Protein AF-A0A529M053-F1 (afdb_monomer)

Foldseek 3Di:
DVVQLVVCVVVPDDNVVSLLLVLLVLLLVLQVQCPDPCSVVDCCLVDRPNCVSPNDPQSLVVLVVVLVVCLVPVPVCVPSLVSSLVSLVVPRQRPLPDPDDPSVVVSVVSSVSSVVSNDDPVVVVPPPDPPPPDDPPPPPPPPPDDDVVVVVVVVVVVVVVVVVVVVVVVVVVVVVVVVVVCPDPPVDPPDPPPPDPPPPDPDDPDDDLPDPPVLVVCLVPDDPVQNVQWDWDDDSVDTDIDGDDD

Sequence (246 aa):
LVRARDAAVASGSSLERADQAAWAVAALLDDLALNTPWGGASAWPRQPLVVMLRGDVDAGTQFFTRLDELERHPNRDREMLELQYYCLALGFRGKYRVPGRAGDRSLNAVRVAAARFLRNADAEDSPLSPNWKGVIASDEPQRFIVPIWVMALAAIVVAAAAYVGLSMGLSSQAVELSALVRTLPPASRGDVTRAAPKQDAPEPEAPQPVDFALLPEFKAEAPDDLKGALSGTESVSLAKLIIQSS

Nearest PDB structures (foldseek):
  4v3i-assembly1_A  TM=9.375E-01  e=1.304E-04  Vibrio cholerae
  6y4r-assembly1_A  TM=8.711E-01  e=1.169E-04  Acinetobacter baumannii
  7thw-assembly1_A  TM=8.475E-01  e=7.060E-03  Yersinia pestis CO92
  7thw-assembly3_C  TM=8.467E-01  e=7.457E-03  Yersinia pestis CO92
  4ack-assembly1_A  TM=7.719E-01  e=9.744E-02  Francisella tularensis subsp. novicida U112

Secondary structure (DSSP, 8-state):
-HHHHHHHHHTT--HHHHHHHHHHHHHHHHHHHHTSTTTTTSSTTTS-HHHHHH--S-HHHHHHHHHHHHHHSTTTSHHHHHHHHHHHHTT--GGG--SSHHHHHHHHHHHHHHHHHH--HHHHSS-SSTT-S--------------HHHHHHHHHHHHHHHHHHHHHHHHHHHHHHHHHHHHSSPSS-----PPPP---SPPPPP-------HHHHHHHSS-TTTTTTEEEEEETTEEEEEE---

pLDDT: mean 81.84, std 14.11, range [53.25, 97.62]

Mean predicted aligned error: 19.27 Å

Radius of gyration: 59.8 Å; Cα contacts (8 Å, |Δi|>4): 140; chains: 1; bounding box: 86×90×144 Å

Solvent-accessible surface area (backbone atoms only — not comparable to full-atom values): 15045 Å² total; per-residue (Å²): 99,69,71,58,32,56,49,38,36,73,73,69,43,53,66,68,58,25,52,52,53,41,41,55,53,26,38,31,51,39,52,52,44,55,71,39,94,60,20,74,80,46,69,46,82,83,60,35,52,33,37,77,74,72,65,48,85,60,48,44,55,48,52,54,56,54,47,54,56,35,66,76,40,47,85,80,47,46,69,62,48,48,52,52,47,49,38,47,74,77,62,43,52,48,73,38,74,47,91,63,70,65,20,57,49,53,49,49,50,52,52,53,53,56,48,58,75,68,58,52,70,82,59,67,74,45,69,95,43,97,70,71,72,65,85,77,72,76,79,70,74,79,74,87,72,80,56,69,68,59,56,52,52,53,51,51,52,52,51,50,51,51,49,53,54,51,49,52,56,51,50,52,50,51,51,53,51,55,53,54,60,63,70,44,81,67,83,57,79,81,73,81,75,68,74,74,76,81,83,83,62,81,79,79,75,76,84,73,82,78,78,82,71,56,70,62,57,56,58,68,74,44,59,82,92,48,55,88,32,62,48,67,58,76,53,98,87,51,78,48,83,45,80,57,91,129

Structure (mmCIF, N/CA/C/O backbone):
data_AF-A0A529M053-F1
#
_entry.id   AF-A0A529M053-F1
#
loop_
_atom_site.group_PDB
_atom_site.id
_atom_site.type_symbol
_atom_site.label_atom_id
_atom_site.label_alt_id
_atom_site.label_comp_id
_atom_site.label_asym_id
_atom_site.label_entity_id
_atom_site.label_seq_id
_atom_site.pdbx_PDB_ins_code
_atom_site.Cartn_x
_atom_site.Cartn_y
_atom_site.Cartn_z
_atom_site.occupancy
_atom_site.B_iso_or_equiv
_atom_site.auth_seq_id
_atom_site.auth_comp_id
_atom_site.auth_asym_id
_atom_site.auth_atom_id
_atom_site.pdbx_PDB_model_num
ATOM 1 N N . LEU A 1 1 ? -18.072 -6.084 11.124 1.00 88.12 1 LEU A N 1
ATOM 2 C CA . LEU A 1 1 ? -17.058 -6.001 12.199 1.00 88.12 1 LEU A CA 1
ATOM 3 C C . LEU A 1 1 ? -17.259 -7.080 13.257 1.00 88.12 1 LEU A 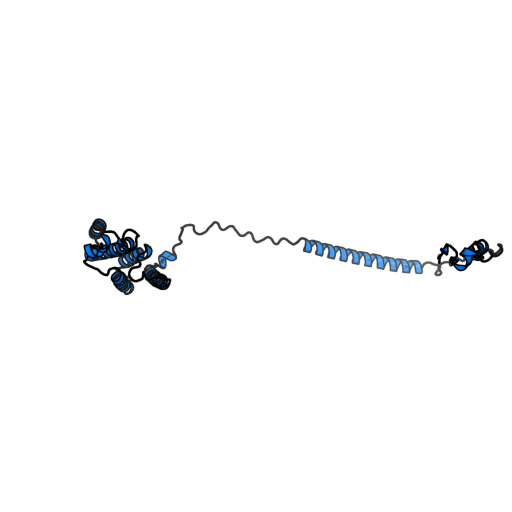C 1
ATOM 5 O O . LEU A 1 1 ? -16.459 -7.997 13.253 1.00 88.12 1 LEU A O 1
ATOM 9 N N . VAL A 1 2 ? -18.335 -7.064 14.058 1.00 90.56 2 VAL A N 1
ATOM 10 C CA . VAL A 1 2 ? -18.574 -8.066 15.131 1.00 90.56 2 VAL A CA 1
ATOM 11 C C . VAL A 1 2 ? -18.462 -9.517 14.641 1.00 90.56 2 VAL A C 1
ATOM 13 O O . VAL A 1 2 ? -17.608 -10.250 15.112 1.00 90.56 2 VAL A O 1
ATOM 16 N N . ARG A 1 3 ? -19.202 -9.892 13.586 1.00 94.44 3 ARG A N 1
ATOM 17 C CA . ARG A 1 3 ? -19.113 -11.245 12.999 1.00 94.44 3 ARG A CA 1
ATOM 18 C C . ARG A 1 3 ? -17.699 -11.651 12.562 1.00 94.44 3 ARG A C 1
ATOM 20 O O . ARG A 1 3 ? -17.322 -12.799 12.735 1.00 94.44 3 ARG A O 1
ATOM 27 N N . ALA A 1 4 ? -16.929 -10.720 11.993 1.00 93.06 4 ALA A N 1
ATOM 28 C CA . ALA A 1 4 ? -15.559 -10.995 11.559 1.00 93.06 4 ALA A CA 1
ATOM 29 C C . ALA A 1 4 ? -14.611 -11.154 12.757 1.00 93.06 4 ALA A C 1
ATOM 31 O O . ALA A 1 4 ? -13.749 -12.026 12.741 1.00 93.06 4 ALA A O 1
ATOM 32 N N . ARG A 1 5 ? -14.810 -10.357 13.815 1.00 93.62 5 ARG A N 1
ATOM 33 C CA . ARG A 1 5 ? -14.090 -10.501 15.082 1.00 93.62 5 ARG A CA 1
ATOM 34 C C . ARG A 1 5 ? -14.352 -11.868 15.707 1.00 93.62 5 ARG A C 1
ATOM 36 O O . ARG A 1 5 ? -13.408 -12.571 16.047 1.00 93.62 5 ARG A O 1
ATOM 43 N N . ASP A 1 6 ? -15.619 -12.248 15.827 1.00 94.56 6 ASP A N 1
ATOM 44 C CA . ASP A 1 6 ? -16.004 -13.511 16.458 1.00 94.56 6 ASP A CA 1
ATOM 45 C C . ASP A 1 6 ? -15.502 -14.710 15.637 1.00 94.56 6 ASP A C 1
ATOM 47 O O . ASP A 1 6 ? -15.027 -15.691 16.203 1.00 94.56 6 ASP A O 1
ATOM 51 N N . ALA A 1 7 ? -15.508 -14.600 14.302 1.00 95.06 7 ALA A N 1
ATOM 52 C CA . ALA A 1 7 ? -14.903 -15.592 13.417 1.00 95.06 7 ALA A CA 1
ATOM 53 C C . ALA A 1 7 ? -13.378 -15.707 13.605 1.00 95.06 7 ALA A C 1
ATOM 55 O O . ALA A 1 7 ? -12.864 -16.821 13.628 1.00 95.06 7 ALA A O 1
ATOM 56 N N . ALA A 1 8 ? -12.660 -14.592 13.787 1.00 93.56 8 ALA A N 1
ATOM 57 C CA . ALA A 1 8 ? -11.217 -14.607 14.047 1.00 93.56 8 ALA A CA 1
ATOM 58 C C . ALA A 1 8 ? -10.874 -15.262 15.397 1.00 93.56 8 ALA A C 1
ATOM 60 O O . ALA A 1 8 ? -9.891 -15.996 15.507 1.00 93.56 8 ALA A O 1
ATOM 61 N N . VAL A 1 9 ? -11.700 -15.038 16.424 1.00 96.19 9 VAL A N 1
ATOM 62 C CA . VAL A 1 9 ? -11.567 -15.734 17.714 1.00 96.19 9 VAL A CA 1
ATOM 63 C C . VAL A 1 9 ? -11.852 -17.228 17.548 1.00 96.19 9 VAL A C 1
ATOM 65 O O . VAL A 1 9 ? -11.089 -18.058 18.038 1.00 96.19 9 VAL A O 1
ATOM 68 N N . ALA A 1 10 ? -12.899 -17.589 16.799 1.00 95.75 10 ALA A N 1
ATOM 69 C CA . ALA A 1 10 ? -13.230 -18.984 16.509 1.00 95.75 10 ALA A CA 1
ATOM 70 C C . ALA A 1 10 ? -12.137 -19.711 15.703 1.00 95.75 10 ALA A C 1
ATOM 72 O O . ALA A 1 10 ? -11.967 -20.917 15.864 1.00 95.75 10 ALA A O 1
ATOM 73 N N . SER A 1 11 ? -11.366 -18.994 14.878 1.00 94.25 11 SER A N 1
ATOM 74 C CA . SER A 1 11 ? -10.214 -19.538 14.150 1.00 94.25 11 SER A CA 1
ATOM 75 C C . SER A 1 11 ? -8.922 -19.593 14.979 1.00 94.25 11 SER A C 1
ATOM 77 O O . SER A 1 11 ? -7.867 -19.896 14.428 1.00 94.25 11 SER A O 1
ATOM 79 N N . GLY A 1 12 ? -8.980 -19.296 16.283 1.00 93.06 12 GLY A N 1
ATOM 80 C CA . GLY A 1 12 ? -7.858 -19.433 17.215 1.00 93.06 12 GLY A CA 1
ATOM 81 C C . GLY A 1 12 ? -7.074 -18.150 17.511 1.00 93.06 12 GLY A C 1
ATOM 82 O O . GLY A 1 12 ? -6.073 -18.216 18.223 1.00 93.06 12 GLY A O 1
ATOM 83 N N . SER A 1 13 ? -7.502 -16.980 17.019 1.00 93.31 13 SER A N 1
ATOM 84 C CA . SER A 1 13 ? -6.891 -15.705 17.431 1.00 93.31 13 SER A CA 1
ATOM 85 C C . SER A 1 13 ? -7.276 -15.354 18.868 1.00 93.31 13 SER A C 1
ATOM 87 O O . SER A 1 13 ? -8.406 -15.595 19.295 1.00 93.31 13 SER A O 1
ATOM 89 N N . SER A 1 14 ? -6.372 -14.714 19.617 1.00 96.00 14 SER A N 1
ATOM 90 C CA . SER A 1 14 ? -6.738 -14.154 20.922 1.00 96.00 14 SER A CA 1
ATOM 91 C C . SER A 1 14 ? -7.803 -13.062 20.766 1.00 96.00 14 SER A C 1
ATOM 93 O O . SER A 1 14 ? -7.837 -12.348 19.759 1.00 96.00 14 SER A O 1
ATOM 95 N N . LEU A 1 15 ? -8.664 -12.904 21.777 1.00 94.44 15 LEU A N 1
ATOM 96 C CA . LEU A 1 15 ? -9.692 -11.858 21.777 1.00 94.44 15 LEU A CA 1
ATOM 97 C C . LEU A 1 15 ? -9.072 -10.467 21.601 1.00 94.44 15 LEU A C 1
ATOM 99 O O . LEU A 1 15 ? -9.549 -9.680 20.791 1.00 94.44 15 LEU A O 1
ATOM 103 N N . GLU A 1 16 ? -7.963 -10.201 22.293 1.00 93.38 16 GLU A N 1
ATOM 104 C CA . GLU A 1 16 ? -7.248 -8.931 22.190 1.00 93.38 16 GLU A CA 1
ATOM 105 C C . GLU A 1 16 ? -6.782 -8.649 20.755 1.00 93.38 16 GLU A C 1
ATOM 107 O O . GLU A 1 16 ? -7.015 -7.554 20.239 1.00 93.38 16 GLU A O 1
ATOM 112 N N . ARG A 1 17 ? -6.190 -9.646 20.081 1.00 93.94 17 ARG A N 1
ATOM 113 C CA . ARG A 1 17 ? -5.753 -9.535 18.681 1.00 93.94 17 ARG A CA 1
ATOM 114 C C . ARG A 1 17 ? -6.942 -9.287 17.756 1.00 93.94 17 ARG A C 1
ATOM 116 O O . ARG A 1 17 ? -6.883 -8.401 16.905 1.00 93.94 17 ARG A O 1
ATOM 123 N N . ALA A 1 18 ? -8.039 -10.019 17.943 1.00 95.06 18 ALA A N 1
ATOM 124 C CA . ALA A 1 18 ? -9.253 -9.842 17.153 1.00 95.06 18 ALA A CA 1
ATOM 125 C C . ALA A 1 18 ? -9.874 -8.447 17.357 1.00 95.06 18 ALA A C 1
ATOM 127 O O . ALA A 1 18 ? -10.284 -7.804 16.388 1.00 95.06 18 ALA A O 1
ATOM 128 N N . ASP A 1 19 ? -9.893 -7.934 18.589 1.00 94.00 19 ASP A N 1
ATOM 129 C CA . ASP A 1 19 ? -10.345 -6.575 18.890 1.00 94.00 19 ASP A CA 1
ATOM 130 C C . ASP A 1 19 ? -9.398 -5.517 18.300 1.00 94.00 19 ASP A C 1
ATOM 132 O O . ASP A 1 19 ? -9.850 -4.442 17.899 1.00 94.00 19 ASP A O 1
ATOM 136 N N . GLN A 1 20 ? -8.080 -5.754 18.276 1.00 94.00 20 GLN A N 1
ATOM 137 C CA . GLN A 1 20 ? -7.107 -4.836 17.661 1.00 94.00 20 GLN A CA 1
ATOM 138 C C . GLN A 1 20 ? -7.308 -4.766 16.141 1.00 94.00 20 GLN A C 1
ATOM 140 O O . GLN A 1 20 ? -7.355 -3.669 15.580 1.00 94.00 20 GLN A O 1
ATOM 145 N N . ALA A 1 21 ? -7.526 -5.913 15.495 1.00 95.44 21 ALA A N 1
ATOM 146 C CA . ALA A 1 21 ? -7.838 -5.995 14.072 1.00 95.44 21 ALA A CA 1
ATOM 147 C C . ALA A 1 21 ? -9.172 -5.305 13.741 1.00 95.44 21 ALA A C 1
ATOM 149 O O . ALA A 1 21 ? -9.244 -4.478 12.830 1.00 95.44 21 ALA A O 1
ATOM 150 N N . ALA A 1 22 ? -10.225 -5.582 14.518 1.00 95.62 22 ALA A N 1
ATOM 151 C CA . ALA A 1 22 ? -11.526 -4.936 14.356 1.00 95.62 22 ALA A CA 1
ATOM 152 C C . ALA A 1 22 ? -11.435 -3.414 14.531 1.00 95.62 22 ALA A C 1
ATOM 154 O O . ALA A 1 22 ? -12.075 -2.676 13.783 1.00 95.62 22 ALA A O 1
ATOM 155 N N . TRP A 1 23 ? -10.615 -2.948 15.476 1.00 95.44 23 TRP A N 1
ATOM 156 C CA . TRP A 1 23 ? -10.347 -1.528 15.684 1.00 95.44 23 TRP A CA 1
ATOM 157 C C . TRP A 1 23 ? -9.631 -0.889 14.486 1.00 95.44 23 TRP A C 1
ATOM 159 O O . TRP A 1 23 ? -10.034 0.190 14.064 1.00 95.44 23 TRP A O 1
ATOM 169 N N . ALA A 1 24 ? -8.630 -1.548 13.890 1.00 96.12 24 ALA A N 1
ATOM 170 C CA . ALA A 1 24 ? -7.917 -1.013 12.724 1.00 96.12 24 ALA A CA 1
ATOM 171 C C . ALA A 1 24 ? -8.851 -0.839 11.513 1.00 96.12 24 ALA A C 1
ATOM 173 O O . ALA A 1 24 ? -8.840 0.200 10.853 1.00 96.12 24 ALA A O 1
ATOM 174 N N . VAL A 1 25 ? -9.726 -1.822 11.270 1.00 96.88 25 VAL A N 1
ATOM 175 C CA . VAL A 1 25 ? -10.740 -1.739 10.208 1.00 96.88 25 VAL A CA 1
ATOM 176 C C . VAL A 1 25 ? -11.807 -0.689 10.536 1.00 96.88 25 VAL A C 1
ATOM 178 O O . VAL A 1 25 ? -12.247 0.031 9.645 1.00 96.88 25 VAL A O 1
ATOM 181 N N . ALA A 1 26 ? -12.216 -0.559 11.800 1.00 95.94 26 ALA A N 1
ATOM 182 C CA . ALA A 1 26 ? -13.130 0.501 12.222 1.00 95.94 26 ALA A CA 1
ATOM 183 C C . ALA A 1 26 ? -12.531 1.895 11.985 1.00 95.94 26 ALA A C 1
ATOM 185 O O . ALA A 1 26 ? -13.209 2.746 11.420 1.00 95.94 26 ALA A O 1
ATOM 186 N N . ALA A 1 27 ? -11.250 2.095 12.316 1.00 96.38 27 ALA A N 1
ATOM 187 C CA . ALA A 1 27 ? -10.537 3.345 12.068 1.00 96.38 27 ALA A CA 1
ATOM 188 C C . ALA A 1 27 ? -10.501 3.695 10.572 1.00 96.38 27 ALA A C 1
ATOM 190 O O . ALA A 1 27 ? -10.731 4.846 10.209 1.00 96.38 27 ALA A O 1
ATOM 191 N N . LEU A 1 28 ? -10.280 2.703 9.698 1.00 97.06 28 LEU A N 1
ATOM 192 C CA . LEU A 1 28 ? -10.399 2.870 8.247 1.00 97.06 28 LEU A CA 1
ATOM 193 C C . LEU A 1 28 ? -11.800 3.332 7.842 1.00 97.06 28 LEU A C 1
ATOM 195 O O . LEU A 1 28 ? -11.937 4.307 7.109 1.00 97.06 28 LEU A O 1
ATOM 199 N N . LEU A 1 29 ? -12.836 2.627 8.294 1.00 96.12 29 LEU A N 1
ATOM 200 C CA . LEU A 1 29 ? -14.214 2.926 7.913 1.00 96.12 29 LEU A CA 1
ATOM 201 C C . LEU A 1 29 ? -14.658 4.304 8.408 1.00 96.12 29 LEU A C 1
ATOM 203 O O . LEU A 1 29 ? -15.303 5.025 7.652 1.00 96.12 29 LEU A O 1
ATOM 207 N N . ASP A 1 30 ? -14.277 4.683 9.626 1.00 95.00 30 ASP A N 1
ATOM 208 C CA . ASP A 1 30 ? -14.544 6.010 10.176 1.00 95.00 30 ASP A CA 1
ATOM 209 C C . ASP A 1 30 ? -13.844 7.102 9.365 1.00 95.00 30 ASP A C 1
ATOM 211 O O . ASP A 1 30 ? -14.474 8.089 8.982 1.00 95.00 30 ASP A O 1
ATOM 215 N N . ASP A 1 31 ? -12.566 6.900 9.033 1.00 95.06 31 ASP A N 1
ATOM 216 C CA . ASP A 1 31 ? -11.796 7.830 8.209 1.00 95.06 31 ASP A CA 1
ATOM 217 C C . ASP A 1 31 ? -12.417 7.993 6.816 1.00 95.06 31 ASP A C 1
ATOM 219 O O . ASP A 1 31 ? -12.519 9.106 6.308 1.00 95.06 31 ASP A O 1
ATOM 223 N N . LEU A 1 32 ? -12.876 6.911 6.190 1.00 94.94 32 LEU A N 1
ATOM 224 C CA . LEU A 1 32 ? -13.529 6.987 4.886 1.00 94.94 32 LEU A CA 1
ATOM 225 C C . LEU A 1 32 ? -14.898 7.665 4.980 1.00 94.94 32 LEU A C 1
ATOM 227 O O . LEU A 1 32 ? -15.159 8.598 4.222 1.00 94.94 32 LEU A O 1
ATOM 231 N N . ALA A 1 33 ? -15.751 7.240 5.914 1.00 94.75 33 ALA A N 1
ATOM 232 C CA . ALA A 1 33 ? -17.115 7.739 6.056 1.00 94.75 33 ALA A CA 1
ATOM 233 C C . ALA A 1 33 ? -17.148 9.240 6.362 1.00 94.75 33 ALA A C 1
ATOM 235 O O . ALA A 1 33 ? -17.865 9.977 5.685 1.00 94.75 33 ALA A O 1
ATOM 236 N N . LEU A 1 34 ? -16.330 9.715 7.309 1.00 93.31 34 LEU A N 1
ATOM 237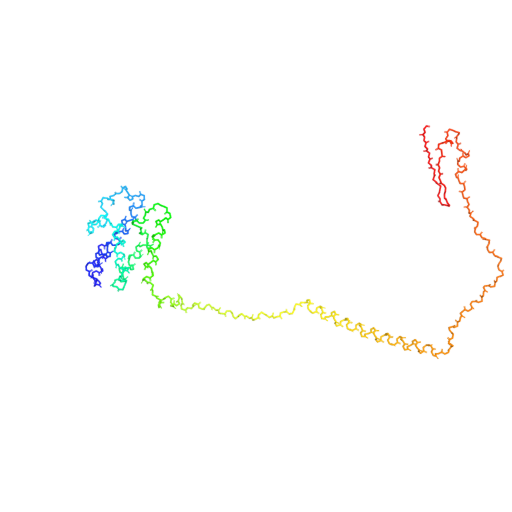 C CA . LEU A 1 34 ? -16.259 11.133 7.685 1.00 93.31 34 LEU A CA 1
ATOM 238 C C . LEU A 1 34 ? -15.762 12.037 6.551 1.00 93.31 34 LEU A C 1
ATOM 240 O O . LEU A 1 34 ? -16.065 13.226 6.547 1.00 93.31 34 LEU A O 1
ATOM 244 N N . ASN A 1 35 ? -15.043 11.476 5.577 1.00 91.31 35 ASN A N 1
ATOM 245 C CA . ASN A 1 35 ? -14.530 12.198 4.414 1.00 91.31 35 ASN A CA 1
ATOM 246 C C . ASN A 1 35 ? -15.406 12.033 3.157 1.00 91.31 35 ASN A C 1
ATOM 248 O O . ASN A 1 35 ? -14.983 12.388 2.056 1.00 91.31 35 ASN A O 1
ATOM 252 N N . THR A 1 36 ? -16.632 11.524 3.304 1.00 93.38 36 THR A N 1
ATOM 253 C CA . THR A 1 36 ? -17.652 11.550 2.246 1.00 93.38 36 THR A CA 1
ATOM 254 C C . THR A 1 36 ? -18.549 12.793 2.355 1.00 93.38 36 THR A C 1
ATOM 256 O O . THR A 1 36 ? -18.693 13.347 3.447 1.00 93.38 36 THR A O 1
ATOM 259 N N . PRO A 1 37 ? -19.234 13.214 1.270 1.00 93.62 37 PRO A N 1
ATOM 260 C CA . PRO A 1 37 ? -20.145 14.366 1.309 1.00 93.62 37 PRO A CA 1
ATOM 261 C C . PRO A 1 37 ? -21.280 14.250 2.339 1.00 93.62 37 PRO A C 1
ATOM 263 O O . PRO A 1 37 ? -21.744 15.258 2.862 1.00 93.62 37 PRO A O 1
ATOM 266 N N . TRP A 1 38 ? -21.734 13.030 2.639 1.00 93.62 38 TRP A N 1
ATOM 267 C CA . TRP A 1 38 ? -22.803 12.771 3.608 1.00 93.62 38 TRP A CA 1
ATOM 268 C C . TRP A 1 38 ? -22.282 12.517 5.030 1.00 93.62 38 TRP A C 1
ATOM 270 O O . TRP A 1 38 ? -23.050 12.621 5.985 1.00 93.62 38 TRP A O 1
ATOM 280 N N . GLY A 1 39 ? -20.990 12.213 5.193 1.00 92.56 39 GLY A N 1
ATOM 281 C CA . GLY A 1 39 ? -20.385 11.831 6.468 1.00 92.56 39 GLY A CA 1
ATOM 282 C C . GLY A 1 39 ? -20.588 12.870 7.563 1.00 92.56 39 GLY A C 1
ATOM 283 O O . GLY A 1 39 ? -21.126 12.551 8.622 1.00 92.56 39 GLY A O 1
ATOM 284 N N . GLY A 1 40 ? -20.244 14.128 7.277 1.00 88.31 40 GLY A N 1
ATOM 285 C CA . GLY A 1 40 ? -20.350 15.232 8.238 1.00 88.31 40 GLY A CA 1
ATOM 286 C C . GLY A 1 40 ? -21.784 15.602 8.639 1.00 88.31 40 GLY A C 1
ATOM 287 O O . GLY A 1 40 ? -21.999 16.061 9.756 1.00 88.31 40 GLY A O 1
ATOM 288 N N . ALA A 1 41 ? -22.767 15.371 7.763 1.00 90.12 41 ALA A N 1
ATOM 289 C CA . ALA A 1 41 ? -24.182 15.659 8.028 1.00 90.12 41 ALA A CA 1
ATOM 290 C C . ALA A 1 41 ? -24.935 14.481 8.680 1.00 90.12 41 ALA A C 1
ATOM 292 O O . ALA A 1 41 ? -26.105 14.606 9.042 1.00 90.12 41 ALA A O 1
ATOM 293 N N . SER A 1 42 ? -24.284 13.325 8.809 1.00 92.56 42 SER A N 1
ATOM 294 C CA . SER A 1 42 ? -24.876 12.111 9.368 1.00 92.56 42 SER A CA 1
ATOM 295 C C . SER A 1 42 ? -24.688 12.010 10.890 1.00 92.56 42 SER A C 1
ATOM 297 O O . SER A 1 42 ? -24.160 12.904 11.549 1.00 92.56 42 SER A O 1
ATOM 299 N N . ALA A 1 43 ? -25.112 10.892 11.488 1.00 90.75 43 ALA A N 1
ATOM 300 C CA . ALA A 1 43 ? -24.815 10.592 12.890 1.00 90.75 43 ALA A CA 1
ATOM 301 C C . ALA A 1 43 ? -23.354 10.155 13.132 1.00 90.75 43 ALA A C 1
ATOM 303 O O . ALA A 1 43 ? -22.927 10.120 14.285 1.00 90.75 43 ALA A O 1
ATOM 304 N N . TRP A 1 44 ? -22.587 9.868 12.073 1.00 92.94 44 TRP A N 1
ATOM 305 C CA . TRP A 1 44 ? -21.244 9.285 12.150 1.00 92.94 44 TRP A CA 1
ATOM 306 C C . TRP A 1 44 ? -20.245 10.086 13.004 1.00 92.94 44 TRP A C 1
ATOM 308 O O . TRP A 1 44 ? -19.578 9.475 13.835 1.00 92.94 44 TRP A O 1
ATOM 318 N N . PRO A 1 45 ? -20.165 11.433 12.915 1.00 91.62 45 PRO A N 1
ATOM 319 C CA . PRO A 1 45 ? -19.234 12.205 13.743 1.00 91.62 45 PRO A CA 1
ATOM 320 C C . PRO A 1 45 ? -19.539 12.130 15.244 1.00 91.62 45 PRO A C 1
ATOM 322 O O . PRO A 1 45 ? -18.642 12.309 16.060 1.00 91.62 45 PRO A O 1
ATOM 325 N N . ARG A 1 46 ? -20.801 11.875 15.623 1.00 90.56 46 ARG A N 1
ATOM 326 C CA . ARG A 1 46 ? -21.209 11.768 17.033 1.00 90.56 46 ARG A CA 1
ATOM 327 C C . ARG A 1 46 ? -20.840 10.419 17.639 1.00 90.56 46 ARG A C 1
ATOM 329 O O . ARG A 1 46 ? -20.598 10.349 18.840 1.00 90.56 46 ARG A O 1
ATOM 336 N N . GLN A 1 47 ? -20.860 9.360 16.834 1.00 91.31 47 GLN A N 1
ATOM 337 C CA . GLN A 1 47 ? -20.625 7.986 17.274 1.00 91.31 47 GLN A CA 1
ATOM 338 C C . GLN A 1 47 ? -19.845 7.213 16.199 1.00 91.31 47 GLN A C 1
ATOM 340 O O . GLN A 1 47 ? -20.424 6.370 15.511 1.00 91.31 47 GLN A O 1
ATOM 345 N N . PRO A 1 48 ? -18.543 7.505 16.020 1.00 92.44 48 PRO A N 1
ATOM 346 C CA . PRO A 1 48 ? -17.696 6.723 15.129 1.00 92.44 48 PRO A CA 1
ATOM 347 C C . PRO A 1 48 ? -17.505 5.303 15.684 1.00 92.44 48 PRO A C 1
ATOM 349 O O . PRO A 1 48 ? -17.568 5.065 16.897 1.00 92.44 48 PRO A O 1
ATOM 352 N N . LEU A 1 49 ? -17.258 4.344 14.796 1.00 93.50 49 LEU A N 1
ATOM 353 C CA . LEU A 1 49 ? -17.146 2.923 15.120 1.00 93.50 49 LEU A CA 1
ATOM 354 C C . LEU A 1 49 ? -16.029 2.645 16.133 1.00 93.50 49 LEU A C 1
ATOM 356 O O . LEU A 1 49 ? -16.212 1.811 17.020 1.00 93.50 49 LEU A O 1
ATOM 360 N N . VAL A 1 50 ? -14.897 3.350 16.052 1.00 93.25 50 VAL A N 1
ATOM 361 C CA . VAL A 1 50 ? -13.790 3.224 17.018 1.00 93.25 50 VAL A CA 1
ATOM 362 C C . VAL A 1 50 ? -14.186 3.614 18.444 1.00 93.25 50 VAL A C 1
ATOM 364 O O . VAL A 1 50 ? -13.789 2.929 19.391 1.00 93.25 50 VAL A O 1
ATOM 367 N N . VAL A 1 51 ? -15.035 4.635 18.608 1.00 92.56 51 VAL A N 1
ATOM 368 C CA . VAL A 1 51 ? -15.579 5.027 19.918 1.00 92.56 51 VAL A CA 1
ATOM 369 C C . VAL A 1 51 ? -16.539 3.955 20.422 1.00 92.56 51 VAL A C 1
ATOM 371 O O . VAL A 1 51 ? -16.459 3.562 21.581 1.00 92.56 51 VAL A O 1
ATOM 374 N N . MET A 1 52 ? -17.401 3.424 19.553 1.00 89.62 52 MET A N 1
ATOM 375 C CA . MET A 1 52 ? -18.335 2.356 19.928 1.00 89.62 52 MET A CA 1
ATOM 376 C C . MET A 1 52 ? -17.630 1.046 20.313 1.00 89.62 52 MET A C 1
ATOM 378 O O . MET A 1 52 ? -18.138 0.308 21.151 1.00 89.62 52 MET A O 1
ATOM 382 N N . LEU A 1 53 ? -16.481 0.743 19.701 1.00 86.81 53 LEU A N 1
ATOM 383 C CA . LEU A 1 53 ? -15.725 -0.488 19.951 1.00 86.81 53 LEU A CA 1
ATOM 384 C C . LEU A 1 53 ? -14.816 -0.403 21.179 1.00 86.81 53 LEU A C 1
ATOM 386 O O . LEU A 1 53 ? -14.735 -1.370 21.932 1.00 86.81 53 LEU A O 1
ATOM 390 N N . ARG A 1 54 ? -14.088 0.706 21.354 1.00 82.50 54 ARG A N 1
ATOM 391 C CA . ARG A 1 54 ? -13.012 0.806 22.358 1.00 82.50 54 ARG A CA 1
ATOM 392 C C . ARG A 1 54 ? -13.005 2.122 23.144 1.00 82.50 54 ARG A C 1
ATOM 394 O O . ARG A 1 54 ? -12.181 2.286 24.033 1.00 82.50 54 ARG A O 1
ATOM 401 N N . GLY A 1 55 ? -13.906 3.056 22.838 1.00 83.88 55 GLY A N 1
ATOM 402 C CA . GLY A 1 55 ? -13.931 4.386 23.459 1.00 83.88 55 GLY A CA 1
ATOM 403 C C . GLY A 1 55 ? -12.829 5.332 22.970 1.00 83.88 55 GLY A C 1
ATOM 404 O O . GLY A 1 55 ? -12.654 6.407 23.537 1.00 83.88 55 GLY A O 1
ATOM 405 N N . ASP A 1 56 ? -12.093 4.959 21.919 1.00 80.69 56 ASP A N 1
ATOM 406 C CA . ASP A 1 56 ? -10.998 5.764 21.376 1.00 80.69 56 ASP A CA 1
ATOM 407 C C . ASP A 1 56 ? -11.529 6.913 20.512 1.00 80.69 56 ASP A C 1
ATOM 409 O O . ASP A 1 56 ? -12.195 6.677 19.505 1.00 80.69 56 ASP A O 1
ATOM 413 N N . VAL A 1 57 ? -11.176 8.153 20.860 1.00 80.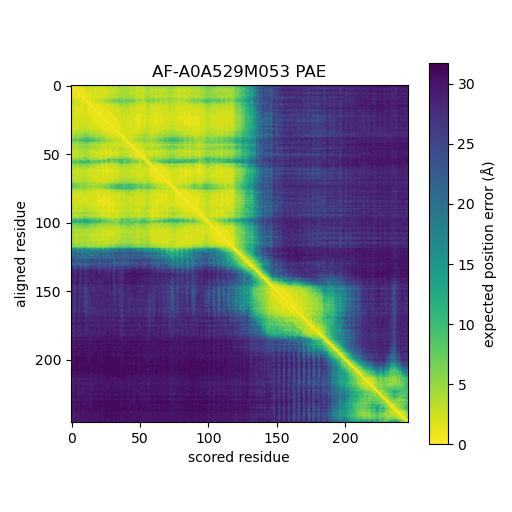00 57 VAL A N 1
ATOM 414 C CA . VAL A 1 57 ? -11.585 9.361 20.113 1.00 80.00 57 VAL A CA 1
ATOM 415 C C . VAL A 1 57 ? -10.559 9.832 19.075 1.00 80.00 57 VAL A C 1
ATOM 417 O O . VAL A 1 57 ? -10.922 10.545 18.146 1.00 80.00 57 VAL A O 1
ATOM 420 N N . ASP A 1 58 ? -9.293 9.414 19.190 1.00 88.50 58 ASP A N 1
ATOM 421 C CA . ASP A 1 58 ? -8.207 9.787 18.266 1.00 88.50 58 ASP A CA 1
ATOM 422 C C . ASP A 1 58 ? -7.636 8.565 17.534 1.00 88.50 58 ASP A C 1
ATOM 424 O O . ASP A 1 58 ? -6.481 8.171 17.703 1.00 88.50 58 ASP A O 1
ATOM 428 N N . ALA A 1 59 ? -8.466 7.918 16.719 1.00 91.81 59 ALA A N 1
ATOM 429 C CA . ALA A 1 59 ? -8.016 6.792 15.903 1.00 91.81 59 ALA A CA 1
ATOM 430 C C . ALA A 1 59 ? -7.033 7.222 14.797 1.00 91.81 59 ALA A C 1
ATOM 432 O O . ALA A 1 59 ? -6.134 6.462 14.436 1.00 91.81 59 ALA A O 1
ATOM 433 N N . GLY A 1 60 ? -7.167 8.453 14.287 1.00 92.12 60 GLY A N 1
ATOM 434 C CA . GLY A 1 60 ? -6.365 8.982 13.182 1.00 92.12 60 GLY A CA 1
ATOM 435 C C . GLY A 1 60 ? -4.872 9.087 13.495 1.00 92.12 60 GLY A C 1
ATOM 436 O O . GLY A 1 60 ? -4.052 8.858 12.603 1.00 92.12 60 GLY A O 1
ATOM 437 N N . THR A 1 61 ? -4.512 9.398 14.743 1.00 94.69 61 THR A N 1
ATOM 438 C CA . THR A 1 61 ? -3.115 9.419 15.203 1.00 94.69 61 THR A CA 1
ATOM 439 C C . THR A 1 61 ? -2.685 8.067 15.756 1.00 94.69 61 THR A C 1
ATOM 441 O O . THR A 1 61 ? -1.615 7.576 15.387 1.00 94.69 61 THR A O 1
ATOM 444 N N . GLN A 1 62 ? -3.527 7.438 16.587 1.00 95.06 62 GLN A N 1
ATOM 445 C CA . GLN A 1 62 ? -3.211 6.160 17.232 1.00 95.06 62 GLN A CA 1
ATOM 446 C C . GLN A 1 62 ? -2.933 5.037 16.232 1.00 95.06 62 GLN A C 1
ATOM 448 O O . GLN A 1 62 ? -2.113 4.169 16.522 1.00 95.06 62 GLN A O 1
ATOM 453 N N . PHE A 1 63 ? -3.567 5.059 15.055 1.00 96.50 63 PHE A N 1
ATOM 454 C CA . PHE A 1 63 ? -3.319 4.067 14.010 1.00 96.50 63 PHE A CA 1
ATOM 455 C C . PHE A 1 63 ? -1.831 4.016 13.655 1.00 96.50 63 PHE A C 1
ATOM 457 O O . PHE A 1 63 ? -1.224 2.952 13.659 1.00 96.50 63 PHE A O 1
ATOM 464 N N . PHE A 1 64 ? -1.213 5.179 13.443 1.00 96.25 64 PHE A N 1
ATOM 465 C CA . PHE A 1 64 ? 0.204 5.253 13.099 1.00 96.25 64 PHE A CA 1
ATOM 466 C C . PHE A 1 64 ? 1.116 4.938 14.283 1.00 96.25 64 PHE A C 1
ATOM 468 O O . PHE A 1 64 ? 2.163 4.348 14.077 1.00 96.25 64 PHE A O 1
ATOM 475 N N . THR A 1 65 ? 0.717 5.259 15.517 1.00 95.62 65 THR A N 1
ATOM 476 C CA . THR A 1 65 ? 1.474 4.835 16.707 1.00 95.62 65 THR A CA 1
ATOM 477 C C . THR A 1 65 ? 1.534 3.309 16.817 1.00 95.62 65 THR A C 1
ATOM 479 O O . THR A 1 65 ? 2.588 2.755 17.117 1.00 95.62 65 THR A O 1
ATOM 482 N N . ARG A 1 66 ? 0.418 2.619 16.539 1.00 94.44 66 ARG A N 1
ATOM 483 C CA . ARG A 1 66 ? 0.367 1.149 16.518 1.00 94.44 66 ARG A CA 1
ATOM 484 C C . ARG A 1 66 ? 1.132 0.570 15.329 1.00 94.44 66 ARG A C 1
ATOM 486 O O . ARG A 1 66 ? 1.771 -0.466 15.478 1.00 94.44 66 ARG A O 1
ATOM 493 N N . LEU A 1 67 ? 1.093 1.230 14.171 1.00 95.62 67 LEU A N 1
ATOM 494 C CA . LEU A 1 67 ? 1.906 0.848 13.017 1.00 95.62 67 LEU A CA 1
ATOM 495 C C . LEU A 1 67 ? 3.403 0.941 13.337 1.00 95.62 67 LEU A C 1
ATOM 497 O O . LEU A 1 67 ? 4.121 -0.029 13.119 1.00 95.62 67 LEU A O 1
ATOM 501 N N . ASP A 1 68 ? 3.852 2.052 13.927 1.00 94.88 68 ASP A N 1
ATOM 502 C CA . ASP A 1 68 ? 5.248 2.256 14.330 1.00 94.88 68 ASP A CA 1
ATOM 503 C C . ASP A 1 68 ? 5.713 1.170 15.321 1.00 94.88 68 ASP A C 1
ATOM 505 O O . ASP A 1 68 ? 6.863 0.731 15.284 1.00 94.88 68 ASP A O 1
ATOM 509 N N . GLU A 1 69 ? 4.836 0.708 16.218 1.00 93.81 69 GLU A N 1
ATOM 510 C CA . GLU A 1 69 ? 5.141 -0.385 17.148 1.00 93.81 69 GLU A CA 1
ATOM 511 C C . GLU A 1 69 ? 5.329 -1.734 16.434 1.00 93.81 69 GLU A C 1
ATOM 513 O O . GLU A 1 69 ? 6.266 -2.474 16.756 1.00 93.81 69 GLU A O 1
ATOM 518 N N . LEU A 1 70 ? 4.491 -2.031 15.436 1.00 93.44 70 LEU A N 1
ATOM 519 C CA . LEU A 1 70 ? 4.624 -3.228 14.602 1.00 93.44 70 LEU A CA 1
ATOM 520 C C . LEU A 1 70 ? 5.869 -3.169 13.713 1.00 93.44 70 LEU A C 1
ATOM 522 O O . LEU A 1 70 ? 6.565 -4.171 13.583 1.00 93.44 70 LEU A O 1
ATOM 526 N N . GLU A 1 71 ? 6.198 -2.003 13.155 1.00 91.88 71 GLU A N 1
ATOM 527 C CA . GLU A 1 71 ? 7.399 -1.806 12.334 1.00 91.88 71 GLU A CA 1
ATOM 528 C C . GLU A 1 71 ? 8.702 -1.983 13.129 1.00 91.88 71 GLU A C 1
ATOM 530 O O . GLU A 1 71 ? 9.714 -2.397 12.565 1.00 91.88 71 GLU A O 1
ATOM 535 N N . ARG A 1 72 ? 8.696 -1.736 14.448 1.00 91.06 72 ARG A N 1
ATOM 536 C CA . ARG A 1 72 ? 9.849 -2.045 15.320 1.00 91.06 72 ARG A CA 1
ATOM 537 C C . ARG A 1 72 ? 10.082 -3.547 15.478 1.00 91.06 72 ARG A C 1
ATOM 539 O O . ARG A 1 72 ? 11.219 -3.962 15.684 1.00 91.06 72 ARG A O 1
ATOM 546 N N . HIS A 1 73 ? 9.024 -4.354 15.397 1.00 89.38 73 HIS A N 1
ATOM 547 C CA . HIS A 1 73 ? 9.082 -5.807 15.568 1.00 89.38 73 HIS A CA 1
ATOM 548 C C . HIS A 1 73 ? 8.267 -6.527 14.476 1.00 89.38 73 HIS A C 1
ATOM 550 O O . HIS A 1 73 ? 7.309 -7.237 14.794 1.00 89.38 73 HIS A O 1
ATOM 556 N N . PRO A 1 74 ? 8.650 -6.407 13.190 1.00 84.50 74 PRO A N 1
ATOM 557 C CA . PRO A 1 74 ? 7.808 -6.810 12.057 1.00 84.50 74 PRO A CA 1
ATOM 558 C C . PRO A 1 74 ? 7.518 -8.317 12.019 1.00 84.50 74 PRO A C 1
ATOM 560 O O . PRO A 1 74 ? 6.480 -8.744 11.522 1.00 84.50 74 PRO A O 1
ATOM 563 N N . ASN A 1 75 ? 8.401 -9.131 12.607 1.00 85.50 75 ASN A N 1
ATOM 564 C CA . ASN A 1 75 ? 8.232 -10.583 12.697 1.00 85.50 75 ASN A CA 1
ATOM 565 C C . ASN A 1 75 ? 7.331 -11.030 13.861 1.00 85.50 75 ASN A C 1
ATOM 567 O O . ASN A 1 75 ? 6.930 -12.189 13.897 1.00 85.50 75 ASN A O 1
ATOM 571 N N . ARG A 1 76 ? 7.029 -10.150 14.829 1.00 87.56 76 ARG A N 1
ATOM 572 C CA . ARG A 1 76 ? 6.215 -10.498 16.006 1.00 87.56 76 ARG A CA 1
ATOM 573 C C . ARG A 1 76 ? 4.748 -10.677 15.638 1.00 87.56 76 ARG A C 1
ATOM 575 O O . ARG A 1 76 ? 4.102 -11.588 16.144 1.00 87.56 76 ARG A O 1
ATOM 582 N N . ASP A 1 77 ? 4.232 -9.797 14.786 1.00 90.50 77 ASP A N 1
ATOM 583 C CA . ASP A 1 77 ? 2.856 -9.872 14.309 1.00 90.50 77 ASP A CA 1
ATOM 584 C C . ASP A 1 77 ? 2.739 -9.380 12.865 1.00 90.50 77 ASP A C 1
ATOM 586 O O . ASP A 1 77 ? 2.249 -8.286 12.568 1.00 90.50 77 ASP A O 1
ATOM 590 N N . ARG A 1 78 ? 3.229 -10.222 11.954 1.00 91.38 78 ARG A N 1
ATOM 591 C CA . ARG A 1 78 ? 3.246 -9.920 10.526 1.00 91.38 78 ARG A CA 1
ATOM 592 C C . ARG A 1 78 ? 1.844 -9.748 9.941 1.00 91.38 78 ARG A C 1
ATOM 594 O O . ARG A 1 78 ? 1.644 -8.856 9.126 1.00 91.38 78 ARG A O 1
ATOM 601 N N . GLU A 1 79 ? 0.878 -10.558 10.367 1.00 92.31 79 GLU A N 1
ATOM 602 C CA . GLU A 1 79 ? -0.503 -10.474 9.869 1.00 92.31 79 GLU A CA 1
ATOM 603 C C . GLU A 1 79 ? -1.179 -9.161 10.290 1.00 92.31 79 GLU A C 1
ATOM 605 O O . GLU A 1 79 ? -1.904 -8.557 9.502 1.00 92.31 79 GLU A O 1
ATOM 610 N N . MET A 1 80 ? -0.930 -8.674 11.513 1.00 95.19 80 MET A N 1
ATOM 611 C CA . MET A 1 80 ? -1.461 -7.378 11.946 1.00 95.19 80 MET A CA 1
ATOM 612 C C . MET A 1 80 ? -0.814 -6.218 11.180 1.00 95.19 80 MET A C 1
ATOM 614 O O . MET A 1 80 ? -1.500 -5.256 10.821 1.00 95.19 80 MET A O 1
ATOM 618 N N . LEU A 1 81 ? 0.492 -6.309 10.898 1.00 95.38 81 LEU A N 1
ATOM 619 C CA . LEU A 1 81 ? 1.189 -5.340 10.050 1.00 95.38 81 LEU A CA 1
ATOM 620 C C . LEU A 1 81 ? 0.601 -5.336 8.632 1.00 95.38 81 LEU A C 1
ATOM 622 O O . LEU A 1 81 ? 0.349 -4.271 8.069 1.00 95.38 81 LEU A O 1
ATOM 626 N N . GLU A 1 82 ? 0.317 -6.517 8.085 1.00 95.00 82 GLU A N 1
ATOM 627 C CA . GLU A 1 82 ? -0.322 -6.685 6.780 1.00 95.00 82 GLU A CA 1
ATOM 628 C C . GLU A 1 82 ? -1.733 -6.083 6.753 1.00 95.00 82 GLU A C 1
ATOM 630 O O . GLU A 1 82 ? -2.075 -5.338 5.834 1.00 95.00 82 GLU A O 1
ATOM 635 N N . LEU A 1 83 ? -2.535 -6.310 7.795 1.00 96.31 83 LEU A N 1
ATOM 636 C CA . LEU A 1 83 ? -3.867 -5.719 7.915 1.00 96.31 83 LEU A CA 1
ATOM 637 C C . LEU A 1 83 ? -3.817 -4.184 7.925 1.00 96.31 83 LEU A C 1
ATOM 639 O O . LEU A 1 83 ? -4.598 -3.534 7.224 1.00 96.31 83 LEU A O 1
ATOM 643 N N . GLN A 1 84 ? -2.907 -3.587 8.700 1.00 96.56 84 GLN A N 1
ATOM 644 C CA . GLN A 1 84 ? -2.744 -2.130 8.718 1.00 96.56 84 GLN A CA 1
ATOM 645 C C . GLN A 1 84 ? -2.226 -1.600 7.378 1.00 96.56 84 GLN A C 1
ATOM 647 O O . GLN A 1 84 ? -2.704 -0.566 6.903 1.00 96.56 84 GLN A O 1
ATOM 652 N N . TYR A 1 85 ? -1.323 -2.326 6.719 1.00 96.31 85 TYR A N 1
ATOM 653 C CA . TYR A 1 85 ? -0.898 -2.006 5.361 1.00 96.31 85 TYR A CA 1
ATOM 654 C C . TYR A 1 85 ? -2.077 -2.012 4.376 1.00 96.31 85 TYR A C 1
ATOM 656 O O . TYR A 1 85 ? -2.240 -1.050 3.621 1.00 96.31 85 TYR A O 1
ATOM 664 N N . TYR A 1 86 ? -2.958 -3.017 4.425 1.00 96.94 86 TYR A N 1
ATOM 665 C CA . TYR A 1 86 ? -4.168 -3.030 3.601 1.00 96.94 86 TYR A CA 1
ATOM 666 C C . TYR A 1 86 ? -5.091 -1.855 3.913 1.00 96.94 86 TYR A C 1
ATOM 668 O O . TYR A 1 86 ? -5.630 -1.252 2.989 1.00 96.94 86 TYR A O 1
ATOM 676 N N . CYS A 1 87 ? -5.229 -1.453 5.178 1.00 97.62 87 CYS A N 1
ATOM 677 C CA . CYS A 1 87 ? -5.997 -0.255 5.523 1.00 97.62 87 CYS A CA 1
ATOM 678 C C . CYS A 1 87 ? -5.406 1.008 4.864 1.00 97.62 87 CYS A C 1
ATOM 680 O O . CYS A 1 87 ? -6.146 1.825 4.311 1.00 97.62 87 CYS A O 1
ATOM 682 N N . LEU A 1 88 ? -4.076 1.151 4.836 1.00 96.75 88 LEU A N 1
ATOM 683 C CA . LEU A 1 88 ? -3.411 2.249 4.123 1.00 96.75 88 LEU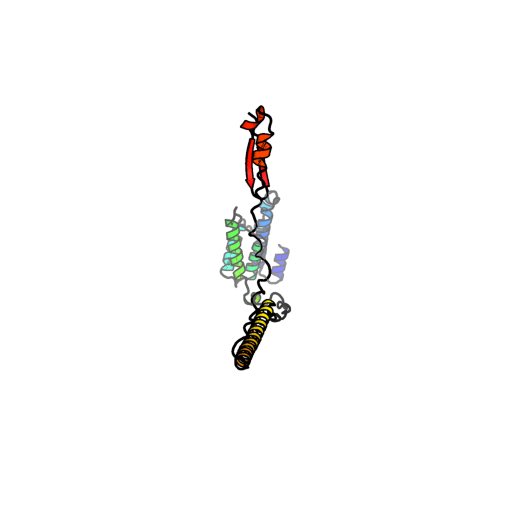 A CA 1
ATOM 684 C C . LEU A 1 88 ? -3.619 2.176 2.603 1.00 96.75 88 LEU A C 1
ATOM 686 O O . LEU A 1 88 ? -3.829 3.213 1.967 1.00 96.75 88 LEU A O 1
ATOM 690 N N . ALA A 1 89 ? -3.563 0.974 2.021 1.00 95.69 89 ALA A N 1
ATOM 691 C CA . ALA A 1 89 ? -3.780 0.739 0.593 1.00 95.69 89 ALA A CA 1
ATOM 692 C C . ALA A 1 89 ? -5.229 1.036 0.168 1.00 95.69 89 ALA A C 1
ATOM 694 O O . ALA A 1 89 ? -5.451 1.599 -0.902 1.00 95.69 89 ALA A O 1
ATOM 695 N N . LEU A 1 90 ? -6.200 0.745 1.038 1.00 96.75 90 LEU A N 1
ATOM 696 C CA . LEU A 1 90 ? -7.626 1.038 0.851 1.00 96.75 90 LEU A CA 1
ATOM 697 C C . LEU A 1 90 ? -7.983 2.520 1.048 1.00 96.75 90 LEU A C 1
ATOM 699 O O . LEU A 1 90 ? -9.121 2.915 0.802 1.00 96.75 90 LEU A O 1
ATOM 703 N N . GLY A 1 91 ? -7.021 3.354 1.448 1.00 94.94 91 GLY A N 1
ATOM 704 C CA . GLY A 1 91 ? -7.178 4.806 1.452 1.00 94.94 91 GLY A CA 1
ATOM 705 C C . GLY A 1 91 ? -7.263 5.457 2.827 1.00 94.94 91 GLY A C 1
ATOM 706 O O . GLY A 1 91 ? -7.562 6.652 2.883 1.00 94.94 91 GLY A O 1
ATOM 707 N N . PHE A 1 92 ? -6.949 4.743 3.915 1.00 97.00 92 PHE A N 1
ATOM 708 C CA . PHE A 1 92 ? -6.756 5.383 5.217 1.00 97.00 92 PHE A CA 1
ATOM 709 C C . PHE A 1 92 ? -5.679 6.469 5.118 1.00 97.00 92 PHE A C 1
ATOM 711 O O . PHE A 1 92 ? -4.587 6.233 4.586 1.00 97.00 92 PHE A O 1
ATOM 718 N N . ARG A 1 93 ? -5.974 7.668 5.632 1.00 95.44 93 ARG A N 1
ATOM 719 C CA . ARG A 1 93 ? -4.979 8.749 5.735 1.00 95.44 93 ARG A CA 1
ATOM 720 C C . ARG A 1 93 ? -4.774 9.235 7.166 1.00 95.44 93 ARG A C 1
ATOM 722 O O . ARG A 1 93 ? -3.659 9.653 7.477 1.00 95.44 93 ARG A O 1
ATOM 729 N N . GLY A 1 94 ? -5.804 9.197 8.017 1.00 94.44 94 GLY A N 1
ATOM 730 C CA . GLY A 1 94 ? -5.738 9.664 9.407 1.00 94.44 94 GLY A CA 1
ATOM 731 C C . GLY A 1 94 ? -5.045 11.028 9.537 1.00 94.44 94 GLY A C 1
ATOM 732 O O . GLY A 1 94 ? -5.362 11.963 8.795 1.00 94.44 94 GLY A O 1
ATOM 733 N N . LYS A 1 95 ? -4.035 11.120 10.418 1.00 93.56 95 LYS A N 1
ATOM 734 C CA . LYS A 1 95 ? -3.243 12.346 10.663 1.00 93.56 95 LYS A CA 1
ATOM 735 C C . LYS A 1 95 ? -2.559 12.951 9.424 1.00 93.56 95 LYS A C 1
ATOM 737 O O . LYS A 1 95 ? -2.185 14.119 9.448 1.00 93.56 95 LYS A O 1
ATOM 742 N N . TYR A 1 96 ? -2.388 12.192 8.337 1.00 94.75 96 TYR A N 1
ATOM 743 C CA . TYR A 1 96 ? -1.762 12.676 7.098 1.00 94.75 96 TYR A CA 1
ATOM 744 C C . TYR A 1 96 ? -2.743 13.317 6.110 1.00 94.75 96 TYR A C 1
ATOM 746 O O . TYR A 1 96 ? -2.340 13.713 5.013 1.00 94.75 96 TYR A O 1
ATOM 754 N N . ARG A 1 97 ? -4.023 13.471 6.472 1.00 91.06 97 ARG A N 1
ATOM 755 C CA . ARG A 1 97 ? -4.994 14.237 5.679 1.00 91.06 97 ARG A CA 1
ATOM 756 C C . ARG A 1 97 ? -4.806 15.743 5.869 1.00 91.06 97 ARG A C 1
ATOM 758 O O . ARG A 1 97 ? -5.663 16.438 6.400 1.00 91.06 97 ARG A O 1
ATOM 765 N N . VAL A 1 98 ? -3.666 16.241 5.405 1.00 89.56 98 VAL A N 1
ATOM 766 C CA . VAL A 1 98 ? -3.354 17.671 5.336 1.00 89.56 98 VAL A CA 1
ATOM 767 C C . VAL A 1 98 ? -3.490 18.176 3.895 1.00 89.56 98 VAL A C 1
ATOM 769 O O . VAL A 1 98 ? -3.145 17.440 2.966 1.00 89.56 98 VAL A O 1
ATOM 772 N N . PRO A 1 99 ? -3.978 19.410 3.673 1.00 85.38 99 PRO A N 1
ATOM 773 C CA . PRO A 1 99 ? -4.045 19.991 2.338 1.00 85.38 99 PRO A CA 1
ATOM 774 C C . PRO A 1 99 ? -2.669 20.061 1.657 1.00 85.38 99 PRO A C 1
ATOM 776 O O . PRO A 1 99 ? -1.675 20.471 2.256 1.00 85.38 99 PRO A O 1
ATOM 779 N N . GLY A 1 100 ? -2.626 19.707 0.371 1.00 86.88 100 GLY A N 1
ATOM 780 C CA . GLY A 1 100 ? -1.432 19.815 -0.469 1.00 86.88 100 GLY A CA 1
ATOM 781 C C . GLY A 1 100 ? -0.544 18.564 -0.505 1.00 86.88 100 GLY A C 1
ATOM 782 O O . GLY A 1 100 ? -0.809 17.540 0.116 1.00 86.88 100 GLY A O 1
ATOM 783 N N . ARG A 1 101 ? 0.557 18.653 -1.264 1.00 89.25 101 ARG A N 1
ATOM 784 C CA . ARG A 1 101 ? 1.415 17.498 -1.604 1.00 89.25 101 ARG A CA 1
ATOM 785 C C . ARG A 1 101 ? 2.217 16.923 -0.432 1.00 89.25 101 ARG A C 1
ATOM 787 O O . ARG A 1 101 ? 2.766 15.830 -0.553 1.00 89.25 101 ARG A O 1
ATOM 794 N N . ALA A 1 102 ? 2.345 17.659 0.672 1.00 89.19 102 ALA A N 1
ATOM 795 C CA . ALA A 1 102 ? 3.143 17.228 1.817 1.00 89.19 102 ALA A CA 1
ATOM 796 C C . ALA A 1 102 ? 2.534 15.998 2.512 1.00 89.19 102 ALA A C 1
ATOM 798 O O . ALA A 1 102 ? 3.271 15.061 2.815 1.00 89.19 102 ALA A O 1
ATOM 799 N N . GLY A 1 103 ? 1.207 15.976 2.693 1.00 90.81 103 GLY A N 1
ATOM 800 C CA . GLY A 1 103 ? 0.483 14.854 3.302 1.00 90.81 103 GLY A CA 1
ATOM 801 C C . GLY A 1 103 ? 0.505 13.595 2.444 1.00 90.81 103 GLY A C 1
ATOM 802 O O . GLY A 1 103 ? 0.765 12.503 2.939 1.00 90.81 103 GLY A O 1
ATOM 803 N N . ASP A 1 104 ? 0.318 13.748 1.132 1.00 91.94 104 ASP A N 1
ATOM 804 C CA . ASP A 1 104 ? 0.403 12.619 0.200 1.00 91.94 104 ASP A CA 1
ATOM 805 C C . ASP A 1 104 ? 1.808 12.004 0.187 1.00 91.94 104 ASP A C 1
ATOM 807 O O . ASP A 1 104 ? 1.955 10.782 0.169 1.00 91.94 104 ASP A O 1
ATOM 811 N N . ARG A 1 105 ? 2.855 12.840 0.235 1.00 93.94 105 ARG A N 1
ATOM 812 C CA . ARG A 1 105 ? 4.244 12.368 0.261 1.00 93.94 105 ARG A CA 1
ATOM 813 C C . ARG A 1 105 ? 4.564 11.608 1.546 1.00 93.94 105 ARG A C 1
ATOM 815 O O . ARG A 1 105 ? 5.182 10.549 1.463 1.00 93.94 105 ARG A O 1
ATOM 822 N N . SER A 1 106 ? 4.173 12.128 2.710 1.00 93.88 106 SER A N 1
ATOM 823 C CA . SER A 1 106 ? 4.419 11.458 3.992 1.00 93.88 106 SER A CA 1
ATOM 824 C C . SER A 1 106 ? 3.634 10.155 4.102 1.00 93.88 106 SER A C 1
ATOM 826 O O 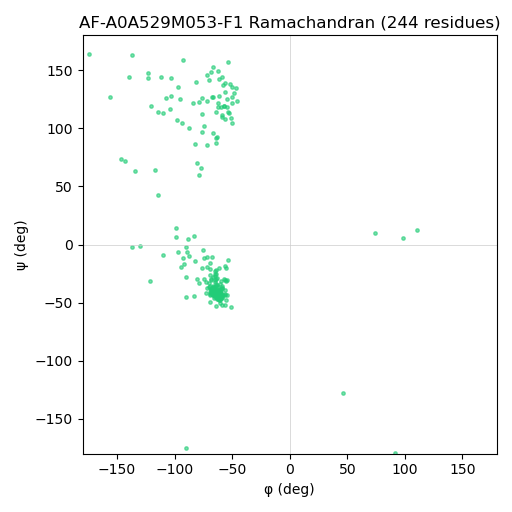. SER A 1 106 ? 4.210 9.134 4.470 1.00 93.88 106 SER A O 1
ATOM 828 N N . LEU A 1 107 ? 2.369 10.145 3.679 1.00 95.19 107 LEU A N 1
ATOM 829 C CA . LEU A 1 107 ? 1.562 8.929 3.645 1.00 95.19 107 LEU A CA 1
ATOM 830 C C . LEU A 1 107 ? 2.155 7.876 2.703 1.00 95.19 107 LEU A C 1
ATOM 832 O O . LEU A 1 107 ? 2.220 6.700 3.054 1.00 95.19 107 LEU A O 1
ATOM 836 N N . ASN A 1 108 ? 2.621 8.284 1.521 1.00 94.56 108 ASN A N 1
ATOM 837 C CA . ASN A 1 108 ? 3.278 7.368 0.594 1.00 94.56 108 ASN A CA 1
ATOM 838 C C . ASN A 1 108 ? 4.594 6.820 1.166 1.00 94.56 108 ASN A C 1
ATOM 840 O O . ASN A 1 108 ? 4.876 5.637 1.011 1.00 94.56 108 ASN A O 1
ATOM 844 N N . ALA A 1 109 ? 5.376 7.646 1.868 1.00 94.75 109 ALA A N 1
ATOM 845 C CA . ALA A 1 109 ? 6.598 7.196 2.531 1.00 94.75 109 ALA A CA 1
ATOM 846 C C . ALA A 1 109 ? 6.310 6.112 3.584 1.00 94.75 109 ALA A C 1
ATOM 848 O O . ALA A 1 109 ? 6.986 5.085 3.586 1.00 94.75 109 ALA A O 1
ATOM 849 N N . VAL A 1 110 ? 5.268 6.297 4.405 1.00 95.00 110 VAL A N 1
ATOM 850 C CA . VAL A 1 110 ? 4.821 5.294 5.388 1.00 95.00 110 VAL A CA 1
ATOM 851 C C . VAL A 1 110 ? 4.363 4.007 4.695 1.00 95.00 110 VAL A C 1
ATOM 853 O O . VAL A 1 110 ? 4.793 2.923 5.070 1.00 95.00 110 VAL A O 1
ATOM 856 N N . ARG A 1 111 ? 3.565 4.095 3.620 1.00 94.94 111 ARG A N 1
ATOM 857 C CA . ARG A 1 111 ? 3.143 2.906 2.851 1.00 94.94 111 ARG A CA 1
ATOM 858 C C . ARG A 1 111 ? 4.320 2.120 2.286 1.00 94.94 111 ARG A C 1
ATOM 860 O O . ARG A 1 111 ? 4.307 0.894 2.328 1.00 94.94 111 ARG A O 1
ATOM 867 N N . VAL A 1 112 ? 5.317 2.811 1.734 1.00 94.19 112 VAL A N 1
ATOM 868 C CA . VAL A 1 112 ? 6.518 2.179 1.172 1.00 94.19 112 VAL A CA 1
ATOM 869 C C . VAL A 1 112 ? 7.365 1.532 2.271 1.00 94.19 112 VAL A C 1
ATOM 871 O O . VAL A 1 112 ? 7.909 0.451 2.047 1.00 94.19 112 VAL A O 1
ATOM 874 N N . ALA A 1 113 ? 7.463 2.157 3.449 1.00 92.44 113 ALA A N 1
ATOM 875 C CA . ALA A 1 113 ? 8.154 1.590 4.604 1.00 92.44 113 ALA A CA 1
ATOM 876 C C . ALA A 1 113 ? 7.469 0.304 5.096 1.00 92.44 113 ALA A C 1
ATOM 878 O O . ALA A 1 113 ? 8.113 -0.746 5.113 1.00 92.44 113 ALA A O 1
ATOM 879 N N . ALA A 1 114 ? 6.160 0.348 5.360 1.00 92.00 114 ALA A N 1
ATOM 880 C CA . ALA A 1 114 ? 5.372 -0.817 5.762 1.00 92.00 114 ALA A CA 1
ATOM 881 C C . ALA A 1 114 ? 5.439 -1.951 4.720 1.00 92.00 114 ALA A C 1
ATOM 883 O O . ALA A 1 114 ? 5.669 -3.110 5.067 1.00 92.00 114 ALA A O 1
ATOM 884 N N . ALA A 1 115 ? 5.327 -1.621 3.426 1.00 91.94 115 ALA A N 1
ATOM 885 C CA . ALA A 1 115 ? 5.439 -2.599 2.344 1.00 91.94 115 ALA A CA 1
ATOM 886 C C . ALA A 1 115 ? 6.792 -3.318 2.348 1.00 91.94 115 ALA A C 1
ATOM 888 O O . ALA A 1 115 ? 6.841 -4.512 2.073 1.00 91.94 115 ALA A O 1
ATOM 889 N N . ARG A 1 116 ? 7.892 -2.621 2.668 1.00 90.56 116 ARG A N 1
ATOM 890 C CA . ARG A 1 116 ? 9.234 -3.219 2.708 1.00 90.56 116 ARG A CA 1
ATOM 891 C C . ARG A 1 116 ? 9.330 -4.335 3.744 1.00 90.56 116 ARG A C 1
ATOM 893 O O . ARG A 1 116 ? 9.943 -5.351 3.450 1.00 90.56 116 ARG A O 1
ATOM 900 N N . PHE A 1 117 ? 8.717 -4.167 4.914 1.00 88.62 117 PHE A N 1
ATOM 901 C CA . PHE A 1 117 ? 8.691 -5.206 5.947 1.00 88.62 117 PHE A CA 1
ATOM 902 C C . PHE A 1 117 ? 7.837 -6.418 5.555 1.00 88.62 117 PHE A C 1
ATOM 904 O O . PHE A 1 117 ? 8.090 -7.526 6.018 1.00 88.62 117 PHE A O 1
ATOM 911 N N . LEU A 1 118 ? 6.844 -6.218 4.685 1.00 88.00 118 LEU A N 1
ATOM 912 C CA . LEU A 1 118 ? 5.975 -7.279 4.178 1.00 88.00 118 LEU A CA 1
ATOM 913 C C . LEU A 1 118 ? 6.533 -7.983 2.934 1.00 88.00 118 LEU A C 1
ATOM 915 O O . LEU A 1 118 ? 5.988 -9.019 2.548 1.00 88.00 118 LEU A O 1
ATOM 919 N N . ARG A 1 119 ? 7.604 -7.470 2.315 1.00 83.31 119 ARG A N 1
ATOM 920 C CA . ARG A 1 119 ? 8.236 -8.115 1.158 1.00 83.31 119 ARG A CA 1
ATOM 921 C C . ARG A 1 119 ? 8.867 -9.445 1.555 1.00 83.31 119 ARG A C 1
ATOM 923 O O . ARG A 1 119 ? 9.700 -9.507 2.452 1.00 83.31 119 ARG A O 1
ATOM 930 N N . ASN A 1 120 ? 8.501 -10.497 0.831 1.00 75.56 120 ASN A N 1
ATOM 931 C CA . ASN A 1 120 ? 9.208 -11.772 0.843 1.00 75.56 120 ASN A CA 1
ATOM 932 C C . ASN A 1 120 ? 10.149 -11.810 -0.358 1.00 75.56 120 ASN A C 1
ATOM 934 O O . ASN A 1 120 ? 9.673 -11.982 -1.478 1.00 75.56 120 ASN A O 1
ATOM 938 N N . ALA A 1 121 ? 11.455 -11.675 -0.122 1.00 62.03 121 ALA A N 1
ATOM 939 C CA . ALA A 1 121 ? 12.463 -11.775 -1.182 1.00 62.03 121 ALA A CA 1
ATOM 940 C C . ALA A 1 121 ? 12.336 -13.105 -1.953 1.00 62.03 121 ALA A C 1
ATOM 942 O O . ALA A 1 121 ? 12.267 -13.105 -3.177 1.00 62.03 121 ALA A O 1
ATOM 943 N N . ASP A 1 122 ? 12.133 -14.212 -1.232 1.00 60.97 122 ASP A N 1
ATOM 944 C CA . ASP A 1 122 ? 11.975 -15.548 -1.824 1.00 60.97 122 ASP A CA 1
ATOM 945 C C . ASP A 1 122 ? 10.706 -15.701 -2.688 1.00 60.97 122 ASP A C 1
ATOM 947 O O . ASP A 1 122 ? 10.637 -16.573 -3.552 1.00 60.97 122 ASP A O 1
ATOM 951 N N . ALA A 1 123 ? 9.681 -14.868 -2.461 1.00 62.78 123 ALA A N 1
ATOM 952 C CA . ALA A 1 123 ? 8.448 -14.878 -3.249 1.00 62.78 123 ALA A CA 1
ATOM 953 C C . ALA A 1 123 ? 8.522 -13.943 -4.470 1.00 62.78 123 ALA A C 1
ATOM 955 O O . ALA A 1 123 ? 7.857 -14.216 -5.465 1.00 62.78 123 ALA A O 1
ATOM 956 N N . GLU A 1 124 ? 9.315 -12.865 -4.411 1.00 58.84 124 GLU A N 1
ATOM 957 C CA . GLU A 1 124 ? 9.545 -11.951 -5.546 1.00 58.84 124 GLU A CA 1
ATOM 958 C C . GLU A 1 124 ? 10.386 -12.608 -6.651 1.00 58.84 124 GLU A C 1
ATOM 960 O O . GLU A 1 124 ? 10.131 -12.364 -7.830 1.00 58.84 124 GLU A O 1
ATOM 965 N N . ASP A 1 125 ? 11.322 -13.492 -6.290 1.00 59.00 125 ASP A N 1
ATOM 966 C CA . ASP A 1 125 ? 12.078 -14.298 -7.262 1.00 59.00 125 ASP A CA 1
ATOM 967 C C . ASP A 1 125 ? 11.222 -15.404 -7.905 1.00 59.00 125 ASP A C 1
ATOM 969 O O . ASP A 1 125 ? 11.624 -16.029 -8.894 1.00 59.00 125 ASP A O 1
ATOM 973 N N . SER A 1 126 ? 10.020 -15.646 -7.371 1.00 65.06 126 SER A N 1
ATOM 974 C CA . SER A 1 126 ? 9.069 -16.559 -7.986 1.00 65.06 126 SER A CA 1
ATOM 975 C C . SER A 1 126 ? 8.504 -15.920 -9.257 1.00 65.06 126 SER A C 1
ATOM 977 O O . SER A 1 126 ? 7.942 -14.821 -9.212 1.00 65.06 126 SER A O 1
ATOM 979 N N . PRO A 1 127 ? 8.626 -16.576 -10.420 1.00 68.75 127 PRO A N 1
ATOM 980 C CA . PRO A 1 127 ? 8.125 -16.007 -11.656 1.00 68.75 127 PRO A CA 1
ATOM 981 C C . PRO A 1 127 ? 6.608 -15.796 -11.573 1.00 68.75 127 PRO A C 1
ATOM 983 O O . PRO A 1 127 ? 5.855 -16.732 -11.311 1.00 68.75 127 PRO A O 1
ATOM 986 N N . LEU A 1 128 ? 6.155 -14.572 -11.875 1.00 70.25 128 LEU A N 1
ATOM 987 C CA . LEU A 1 128 ? 4.737 -14.166 -11.837 1.00 70.25 128 LEU A CA 1
ATOM 988 C C . LEU A 1 128 ? 3.812 -15.047 -12.697 1.00 70.25 128 LEU A C 1
ATOM 990 O O . LEU A 1 128 ? 2.600 -15.061 -12.496 1.00 70.25 128 LEU A O 1
ATOM 994 N N . SER A 1 129 ? 4.369 -15.778 -13.665 1.00 75.38 129 SER A N 1
ATOM 995 C CA . SER A 1 129 ? 3.664 -16.836 -14.382 1.00 75.38 129 SER A CA 1
ATOM 996 C C . SER A 1 129 ? 4.589 -18.038 -14.608 1.00 75.38 129 SER A C 1
ATOM 998 O O . SER A 1 129 ? 5.774 -17.842 -14.896 1.00 75.38 129 SER A O 1
ATOM 1000 N N . PRO A 1 130 ? 4.071 -19.281 -14.559 1.00 70.94 130 PRO A N 1
ATOM 1001 C CA . PRO A 1 130 ? 4.869 -20.481 -14.824 1.00 70.94 130 PRO A CA 1
ATOM 1002 C C . PRO A 1 130 ? 5.563 -20.466 -16.197 1.00 70.94 130 PRO A C 1
ATOM 1004 O O . PRO A 1 130 ? 6.661 -20.994 -16.343 1.00 70.94 130 PRO A O 1
ATOM 1007 N N . ASN A 1 131 ? 4.948 -19.806 -17.185 1.00 69.25 131 ASN A N 1
ATOM 1008 C CA . ASN A 1 131 ? 5.407 -19.741 -18.574 1.00 69.25 131 ASN A CA 1
ATOM 1009 C C . ASN A 1 131 ? 5.817 -18.315 -18.983 1.00 69.25 131 ASN A C 1
ATOM 1011 O O . ASN A 1 131 ? 5.488 -17.856 -20.073 1.00 69.25 131 ASN A O 1
ATOM 1015 N N . TRP A 1 132 ? 6.529 -17.595 -18.113 1.00 71.62 132 TRP A N 1
ATOM 1016 C CA . TRP A 1 132 ? 7.000 -16.230 -18.394 1.00 71.62 132 TRP A CA 1
ATOM 1017 C C . TRP A 1 132 ? 7.962 -16.139 -19.590 1.00 71.62 132 TRP A C 1
ATOM 1019 O O . TRP A 1 132 ? 8.141 -15.068 -20.170 1.00 71.62 132 TRP A O 1
ATOM 1029 N N . LYS A 1 133 ? 8.588 -17.258 -19.972 1.00 69.19 133 LYS A N 1
ATOM 1030 C CA . LYS A 1 133 ? 9.409 -17.348 -21.178 1.00 69.19 133 LYS A CA 1
ATOM 1031 C C . LYS A 1 133 ? 8.481 -17.428 -22.387 1.00 69.19 133 LYS A C 1
ATOM 1033 O O . LYS A 1 133 ? 7.983 -18.501 -22.718 1.00 69.19 133 LYS A O 1
ATOM 1038 N N . GLY A 1 134 ? 8.248 -16.284 -23.030 1.00 71.88 134 GLY A N 1
ATOM 1039 C CA . GLY A 1 134 ? 7.617 -16.240 -24.348 1.00 71.88 134 GLY A CA 1
ATOM 1040 C C . GLY A 1 134 ? 8.356 -17.144 -25.339 1.00 71.88 134 GLY A C 1
ATOM 1041 O O . GLY A 1 134 ? 9.528 -17.470 -25.139 1.00 71.88 134 GLY A O 1
ATOM 1042 N N . VAL A 1 135 ? 7.668 -17.570 -26.401 1.00 70.88 135 VAL A N 1
ATOM 1043 C CA . VAL A 1 135 ? 8.290 -18.338 -27.487 1.00 70.88 135 VAL A CA 1
ATOM 1044 C C . VAL A 1 135 ? 9.488 -17.538 -27.987 1.00 70.88 135 VAL A C 1
ATOM 1046 O O . VAL A 1 135 ? 9.325 -16.434 -28.502 1.00 70.88 135 VAL A O 1
ATOM 1049 N N . ILE A 1 136 ? 10.690 -18.078 -27.785 1.00 62.03 136 ILE A N 1
ATOM 1050 C CA . ILE A 1 136 ? 11.922 -17.493 -28.299 1.00 62.03 136 ILE A CA 1
ATOM 1051 C C . ILE A 1 136 ? 11.813 -17.621 -29.816 1.00 62.03 136 ILE A C 1
ATOM 1053 O O . ILE A 1 136 ? 12.079 -18.687 -30.370 1.00 62.03 136 ILE A O 1
ATOM 1057 N N . ALA A 1 137 ? 11.349 -16.567 -30.487 1.00 59.53 137 ALA A N 1
ATOM 1058 C CA . ALA A 1 137 ? 11.563 -16.437 -31.914 1.00 59.53 137 ALA A CA 1
ATOM 1059 C C . ALA A 1 137 ? 13.080 -16.455 -32.083 1.00 59.53 137 ALA A C 1
ATOM 1061 O O . ALA A 1 137 ? 13.765 -15.560 -31.588 1.00 59.53 137 ALA A O 1
ATOM 1062 N N . SER A 1 138 ? 13.611 -17.534 -32.658 1.00 58.16 138 SER A N 1
ATOM 1063 C CA . SER A 1 138 ? 15.008 -17.576 -33.057 1.00 58.16 138 SER A CA 1
ATOM 1064 C C . SER A 1 138 ? 15.242 -16.349 -33.923 1.00 58.16 138 SER A C 1
ATOM 1066 O O . SER A 1 138 ? 14.636 -16.225 -34.986 1.00 58.16 138 SER A O 1
ATOM 1068 N N . ASP A 1 139 ? 16.047 -15.422 -33.417 1.00 56.41 139 ASP A N 1
ATOM 1069 C CA . ASP A 1 139 ? 16.549 -14.296 -34.184 1.00 56.41 139 ASP A CA 1
ATOM 1070 C C . ASP A 1 139 ? 17.395 -14.923 -35.296 1.00 56.41 139 ASP A C 1
ATOM 1072 O O . ASP A 1 139 ? 18.533 -15.340 -35.068 1.00 56.41 139 ASP A O 1
ATOM 1076 N N . GLU A 1 140 ? 16.782 -15.178 -36.459 1.00 64.19 140 GLU A N 1
ATOM 1077 C CA . GLU A 1 140 ? 17.539 -15.636 -37.615 1.00 64.19 140 GLU A CA 1
ATOM 1078 C C . GLU A 1 140 ? 18.595 -14.558 -37.860 1.00 64.19 140 GLU A C 1
ATOM 1080 O O . GLU A 1 140 ? 18.225 -13.401 -38.085 1.00 64.19 140 GLU A O 1
ATOM 1085 N N . PRO A 1 141 ? 19.897 -14.894 -37.792 1.00 60.06 141 PRO A N 1
ATOM 1086 C CA . PRO A 1 141 ? 20.945 -13.899 -37.911 1.00 60.06 141 PRO A CA 1
ATOM 1087 C C . PRO A 1 141 ? 20.727 -13.143 -39.213 1.00 60.06 141 PRO A C 1
ATOM 1089 O O . PRO A 1 141 ? 20.598 -13.759 -40.277 1.00 60.06 141 PRO A O 1
ATOM 1092 N N . GLN A 1 142 ? 20.633 -11.816 -39.105 1.00 61.75 142 GLN A N 1
ATOM 1093 C CA . GLN A 1 142 ? 20.337 -10.929 -40.217 1.00 61.75 142 GLN A CA 1
ATOM 1094 C C . GLN A 1 142 ? 21.277 -11.255 -41.375 1.00 61.75 142 GLN A C 1
ATOM 1096 O O . GLN A 1 142 ? 22.477 -10.978 -41.336 1.00 61.75 142 GLN A O 1
ATOM 1101 N N . ARG A 1 143 ? 20.721 -11.930 -42.385 1.00 66.44 143 ARG A N 1
ATOM 1102 C CA . ARG A 1 143 ? 21.467 -12.440 -43.531 1.00 66.44 143 ARG A CA 1
ATOM 1103 C C . ARG A 1 143 ? 22.163 -11.237 -44.161 1.00 66.44 143 ARG A C 1
ATOM 1105 O O . ARG A 1 143 ? 21.497 -10.275 -44.538 1.00 66.44 143 ARG A O 1
ATOM 1112 N N . PHE A 1 144 ? 23.494 -11.263 -44.210 1.00 64.88 144 PHE A N 1
ATOM 1113 C CA . PHE A 1 144 ? 24.302 -10.197 -44.796 1.00 64.88 144 PHE A CA 1
ATOM 1114 C C . PHE A 1 144 ? 23.993 -10.113 -46.296 1.00 64.88 144 PHE A C 1
ATOM 1116 O O . PHE A 1 144 ? 24.561 -10.837 -47.111 1.00 64.88 144 PHE A O 1
ATOM 1123 N N . ILE A 1 145 ? 23.023 -9.277 -46.662 1.00 78.75 145 ILE A N 1
ATOM 1124 C CA . ILE A 1 145 ? 22.691 -8.990 -48.054 1.00 78.75 145 ILE A CA 1
ATOM 1125 C C . ILE A 1 145 ? 23.769 -8.045 -48.566 1.00 78.75 145 ILE A C 1
ATOM 1127 O O . ILE A 1 145 ? 23.855 -6.901 -48.120 1.00 78.75 145 ILE A O 1
ATOM 1131 N N . VAL A 1 146 ? 24.594 -8.527 -49.498 1.00 79.69 146 VAL A N 1
ATOM 1132 C CA . VAL A 1 146 ? 25.566 -7.684 -50.198 1.00 79.69 146 VAL A CA 1
ATOM 1133 C C . VAL A 1 146 ? 24.787 -6.588 -50.931 1.00 79.69 146 VAL A C 1
ATOM 1135 O O . VAL A 1 146 ? 23.967 -6.902 -51.799 1.00 79.69 146 VAL A O 1
ATOM 1138 N N . PRO A 1 147 ? 25.000 -5.305 -50.603 1.00 86.88 147 PRO A N 1
ATOM 1139 C CA . PRO A 1 147 ? 24.280 -4.229 -51.260 1.00 86.88 147 PRO A CA 1
ATOM 1140 C C . PRO A 1 147 ? 24.573 -4.186 -52.766 1.00 86.88 147 PRO A C 1
ATOM 1142 O O . PRO A 1 147 ? 25.716 -4.355 -53.190 1.00 86.88 147 PRO A O 1
ATOM 1145 N N . ILE A 1 148 ? 23.561 -3.872 -53.578 1.00 89.38 148 ILE A N 1
ATOM 1146 C CA . ILE A 1 148 ? 23.661 -3.837 -55.052 1.00 89.38 148 ILE A CA 1
ATOM 1147 C C . ILE A 1 148 ? 24.794 -2.912 -55.540 1.00 89.38 148 ILE A C 1
ATOM 1149 O O . ILE A 1 148 ? 25.440 -3.199 -56.547 1.00 89.38 148 ILE A O 1
ATOM 1153 N N . TRP A 1 149 ? 25.097 -1.837 -54.804 1.00 90.69 149 TRP A N 1
ATOM 1154 C CA . TRP A 1 149 ? 26.176 -0.909 -55.158 1.00 90.69 149 TRP A CA 1
ATOM 1155 C C . TRP A 1 149 ? 27.570 -1.552 -55.116 1.00 90.69 149 TRP A C 1
ATOM 1157 O O . TRP A 1 149 ? 28.423 -1.190 -55.923 1.00 90.69 149 TRP A O 1
ATOM 1167 N N . VAL A 1 150 ? 27.794 -2.547 -54.249 1.00 93.25 150 VAL A N 1
ATOM 1168 C CA . VAL A 1 150 ? 29.064 -3.291 -54.180 1.00 93.25 150 VAL A CA 1
ATOM 1169 C C . VAL A 1 150 ? 29.251 -4.140 -55.438 1.00 93.25 150 VAL A C 1
ATOM 1171 O O . VAL A 1 150 ? 30.332 -4.147 -56.022 1.00 93.25 150 VAL A O 1
ATOM 1174 N N . MET A 1 151 ? 28.182 -4.795 -55.906 1.00 91.88 151 MET A N 1
ATOM 1175 C CA . MET A 1 151 ? 28.192 -5.558 -57.160 1.00 91.88 151 MET A CA 1
ATOM 1176 C C . MET A 1 151 ? 28.431 -4.652 -58.372 1.00 91.88 151 MET A C 1
ATOM 1178 O O . MET A 1 151 ? 29.217 -4.995 -59.253 1.00 91.88 151 MET A O 1
ATOM 1182 N N . ALA A 1 152 ? 27.799 -3.474 -58.400 1.00 93.00 152 ALA A N 1
ATOM 1183 C CA . ALA A 1 152 ? 28.011 -2.489 -59.457 1.00 93.00 152 ALA A CA 1
ATOM 1184 C C . ALA A 1 152 ? 29.467 -1.994 -59.491 1.00 93.00 152 ALA A C 1
ATOM 1186 O O . ALA A 1 152 ? 30.069 -1.918 -60.561 1.00 93.00 152 ALA A O 1
ATOM 1187 N N . LEU A 1 153 ? 30.060 -1.717 -58.326 1.00 96.38 153 LEU A N 1
ATOM 1188 C CA . LEU A 1 153 ? 31.447 -1.266 -58.223 1.00 96.38 153 LEU A CA 1
ATOM 1189 C C . LEU A 1 153 ? 32.426 -2.364 -58.662 1.00 96.38 153 LEU A C 1
ATOM 1191 O O . LEU A 1 153 ? 33.338 -2.091 -59.440 1.00 96.38 153 LEU A O 1
ATOM 1195 N N . ALA A 1 154 ? 32.194 -3.615 -58.256 1.00 95.19 154 ALA A N 1
ATOM 1196 C CA . ALA A 1 154 ? 32.976 -4.758 -58.722 1.00 95.19 154 ALA A CA 1
ATOM 1197 C C . ALA A 1 154 ? 32.892 -4.933 -60.250 1.00 95.19 154 ALA A C 1
ATOM 1199 O O . ALA A 1 154 ? 33.915 -5.133 -60.904 1.00 95.19 154 ALA A O 1
ATOM 1200 N N . ALA A 1 155 ? 31.700 -4.792 -60.837 1.00 95.94 155 ALA A N 1
ATOM 1201 C CA . ALA A 1 155 ? 31.514 -4.868 -62.285 1.00 95.94 155 ALA A CA 1
ATOM 1202 C C . ALA A 1 155 ? 32.275 -3.759 -63.033 1.00 95.94 155 ALA A C 1
ATOM 1204 O O . ALA A 1 155 ? 32.913 -4.036 -64.048 1.00 95.94 155 ALA A O 1
ATOM 1205 N N 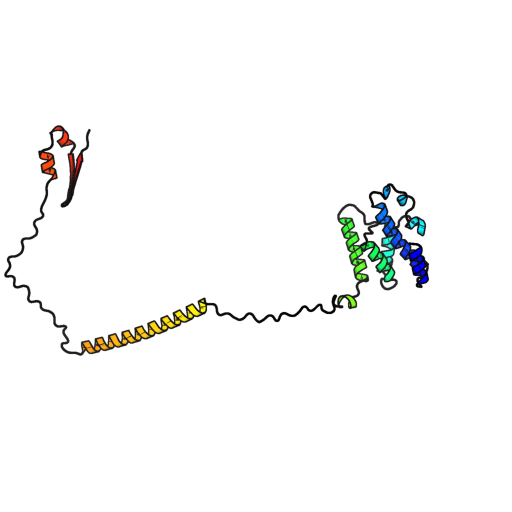. ILE A 1 156 ? 32.272 -2.525 -62.512 1.00 96.69 156 ILE A N 1
ATOM 1206 C CA . ILE A 1 156 ? 33.042 -1.404 -63.078 1.00 96.69 156 ILE A CA 1
ATOM 1207 C C . ILE A 1 156 ? 34.543 -1.703 -63.045 1.00 96.69 156 ILE A C 1
ATOM 1209 O O . ILE A 1 156 ? 35.229 -1.477 -64.040 1.00 96.69 156 ILE A O 1
ATOM 1213 N N . VAL A 1 157 ? 35.056 -2.244 -61.936 1.00 97.19 157 VAL A N 1
ATOM 1214 C CA . VAL A 1 157 ? 36.477 -2.604 -61.806 1.00 97.19 157 VAL A CA 1
ATOM 1215 C C . VAL A 1 157 ? 36.869 -3.673 -62.829 1.00 97.19 157 VAL A C 1
ATOM 1217 O O . VAL A 1 157 ? 37.889 -3.530 -63.502 1.00 97.19 157 VAL A O 1
ATOM 1220 N N . VAL A 1 158 ? 36.045 -4.710 -63.002 1.00 97.25 158 VAL A N 1
ATOM 1221 C CA . VAL A 1 158 ? 36.285 -5.764 -64.001 1.00 97.25 158 VAL A CA 1
ATOM 1222 C C . VAL A 1 158 ? 36.247 -5.201 -65.425 1.00 97.25 158 VAL A C 1
ATOM 1224 O O . VAL A 1 158 ? 37.136 -5.499 -66.222 1.00 97.25 158 VAL A O 1
ATOM 1227 N N . ALA A 1 159 ? 35.267 -4.353 -65.745 1.00 96.25 159 ALA A N 1
ATOM 1228 C CA . ALA A 1 159 ? 35.162 -3.720 -67.059 1.00 96.25 159 ALA A CA 1
ATOM 1229 C C . ALA A 1 159 ? 36.364 -2.808 -67.356 1.00 96.25 159 ALA A C 1
ATOM 1231 O O . ALA A 1 159 ? 36.912 -2.848 -68.457 1.00 96.25 159 ALA A O 1
ATOM 1232 N N . ALA A 1 160 ? 36.818 -2.033 -66.367 1.00 96.75 160 ALA A N 1
ATOM 1233 C CA . ALA A 1 160 ? 38.002 -1.189 -66.487 1.00 96.75 160 ALA A CA 1
ATOM 1234 C C . ALA A 1 160 ? 39.272 -2.023 -66.712 1.00 96.75 160 ALA A C 1
ATOM 1236 O O . ALA A 1 160 ? 40.060 -1.704 -67.600 1.00 96.75 160 ALA A O 1
ATOM 1237 N N . ALA A 1 161 ? 39.451 -3.120 -65.969 1.00 96.38 161 ALA A N 1
ATOM 1238 C CA . ALA A 1 161 ? 40.585 -4.024 -66.151 1.00 96.38 161 ALA A CA 1
ATOM 1239 C C . ALA A 1 161 ? 40.593 -4.659 -67.553 1.00 96.38 161 ALA A C 1
ATOM 1241 O O . ALA A 1 161 ? 41.632 -4.680 -68.214 1.00 96.38 161 ALA A O 1
ATOM 1242 N N . ALA A 1 162 ? 39.433 -5.112 -68.038 1.00 96.69 162 ALA A N 1
ATOM 1243 C CA . ALA A 1 162 ? 39.290 -5.650 -69.388 1.00 96.69 162 ALA A CA 1
ATOM 1244 C C . ALA A 1 162 ? 39.599 -4.594 -70.462 1.00 96.69 162 ALA A C 1
ATOM 1246 O O . ALA A 1 162 ? 40.339 -4.875 -71.404 1.00 96.69 162 ALA A O 1
ATOM 1247 N N . TYR A 1 163 ? 39.091 -3.368 -70.300 1.00 96.69 163 TYR A N 1
ATOM 1248 C CA . TYR A 1 163 ? 39.367 -2.256 -71.208 1.00 96.69 163 TYR A CA 1
ATOM 1249 C C . TYR A 1 163 ? 40.861 -1.918 -71.270 1.00 96.69 163 TYR A C 1
ATOM 1251 O O . TYR A 1 163 ? 41.416 -1.799 -72.361 1.00 96.69 163 TYR A O 1
ATOM 1259 N N . VAL A 1 164 ? 41.531 -1.809 -70.117 1.00 96.38 164 VAL A N 1
ATOM 1260 C CA . VAL A 1 164 ? 42.975 -1.534 -70.052 1.00 96.38 164 VAL A CA 1
ATOM 1261 C C . VAL A 1 164 ? 43.773 -2.659 -70.709 1.00 96.38 164 VAL A C 1
ATOM 1263 O O . VAL A 1 164 ? 44.659 -2.377 -71.514 1.00 96.38 164 VAL A O 1
ATOM 1266 N N . GLY A 1 165 ? 43.432 -3.921 -70.431 1.00 94.19 165 GLY A N 1
ATOM 1267 C CA . GLY A 1 165 ? 44.090 -5.078 -71.042 1.00 94.19 165 GLY A CA 1
ATOM 1268 C C . GLY A 1 165 ? 43.948 -5.106 -72.566 1.00 94.19 165 GLY A C 1
ATOM 1269 O O . GLY A 1 165 ? 44.943 -5.246 -73.278 1.00 94.19 165 GLY A O 1
ATOM 1270 N N . LEU A 1 166 ? 42.730 -4.902 -73.078 1.00 94.25 166 LEU A N 1
ATOM 1271 C CA . LEU A 1 166 ? 42.466 -4.824 -74.518 1.00 94.25 166 LEU A CA 1
ATOM 1272 C C . LEU A 1 166 ? 43.183 -3.634 -75.166 1.00 94.25 166 LEU A C 1
ATOM 1274 O O . LEU A 1 166 ? 43.779 -3.792 -76.226 1.00 94.25 166 LEU A O 1
ATOM 1278 N N . SER A 1 167 ? 43.169 -2.466 -74.520 1.00 93.56 167 SER A N 1
ATOM 1279 C CA . SER A 1 167 ? 43.833 -1.252 -75.007 1.00 93.56 167 SER A CA 1
ATOM 1280 C C . SER A 1 167 ? 45.350 -1.428 -75.110 1.00 93.56 167 SER A C 1
ATOM 1282 O O . SER A 1 167 ? 45.943 -1.099 -76.139 1.00 93.56 167 SER A O 1
ATOM 1284 N N . MET A 1 168 ? 45.984 -2.032 -74.097 1.00 92.94 168 MET A N 1
ATOM 1285 C CA . MET A 1 168 ? 47.414 -2.356 -74.139 1.00 92.94 168 MET A CA 1
ATOM 1286 C C . MET A 1 168 ? 47.744 -3.345 -75.262 1.00 92.94 168 MET A C 1
ATOM 1288 O O . MET A 1 168 ? 48.717 -3.131 -75.983 1.00 92.94 168 MET A O 1
ATOM 1292 N N . GLY A 1 169 ? 46.926 -4.387 -75.450 1.00 91.44 169 GLY A N 1
ATOM 1293 C CA . GLY A 1 169 ? 47.108 -5.359 -76.532 1.00 91.44 169 GLY A CA 1
ATOM 1294 C C . GLY A 1 169 ? 46.929 -4.756 -77.929 1.00 91.44 169 GLY A C 1
ATOM 1295 O O . GLY A 1 169 ? 47.685 -5.075 -78.844 1.00 91.44 169 GLY A O 1
ATOM 1296 N N . LEU A 1 170 ? 45.967 -3.846 -78.101 1.00 88.12 170 LEU A N 1
ATOM 1297 C CA . LEU A 1 170 ? 45.781 -3.126 -79.362 1.00 88.12 170 LEU A CA 1
ATOM 1298 C C . LEU A 1 170 ? 46.942 -2.163 -79.630 1.00 88.12 170 LEU A C 1
ATOM 1300 O O . LEU A 1 170 ? 47.422 -2.067 -80.758 1.00 88.12 170 LEU A O 1
ATOM 1304 N N . SER A 1 171 ? 47.418 -1.470 -78.593 1.00 88.31 171 SER A N 1
ATOM 1305 C CA . SER A 1 171 ? 48.545 -0.546 -78.701 1.00 88.31 171 SER A CA 1
ATOM 1306 C C . SER A 1 171 ? 49.842 -1.266 -79.064 1.00 88.31 171 SER A C 1
ATOM 1308 O O . SER A 1 171 ? 50.607 -0.737 -79.868 1.00 88.31 171 SER A O 1
ATOM 1310 N N . SER A 1 172 ? 50.110 -2.451 -78.507 1.00 85.94 172 SER A N 1
ATOM 1311 C CA . SER A 1 172 ? 51.317 -3.212 -78.850 1.00 85.94 172 SER A CA 1
ATOM 1312 C C . SER A 1 172 ? 51.284 -3.702 -80.300 1.00 85.94 172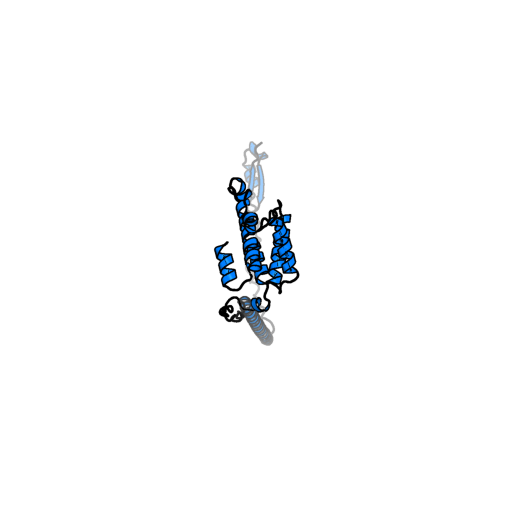 SER A C 1
ATOM 1314 O O . SER A 1 172 ? 52.264 -3.513 -81.020 1.00 85.94 172 SER A O 1
ATOM 1316 N N . GLN A 1 173 ? 50.140 -4.215 -80.766 1.00 83.44 173 GLN A N 1
ATOM 1317 C CA . GLN A 1 173 ? 49.953 -4.628 -82.163 1.00 83.44 173 GLN A CA 1
ATOM 1318 C C . GLN A 1 173 ? 50.062 -3.446 -83.135 1.00 83.44 173 GLN A C 1
ATOM 1320 O O . GLN A 1 173 ? 50.675 -3.573 -84.192 1.00 83.44 173 GLN A O 1
ATOM 1325 N N . ALA A 1 174 ? 49.517 -2.277 -82.779 1.00 79.75 174 ALA A N 1
ATOM 1326 C CA . ALA A 1 174 ? 49.639 -1.065 -83.589 1.00 79.75 174 ALA A CA 1
ATOM 1327 C C . ALA A 1 174 ? 51.101 -0.610 -83.725 1.00 79.75 174 ALA A C 1
ATOM 1329 O O . ALA A 1 174 ? 51.527 -0.216 -84.813 1.00 79.75 174 ALA A O 1
ATOM 1330 N N . VAL A 1 175 ? 51.886 -0.697 -82.645 1.00 82.38 175 VAL A N 1
ATOM 1331 C CA . VAL A 1 175 ? 53.323 -0.390 -82.669 1.00 82.38 175 VAL A CA 1
ATOM 1332 C C . VAL A 1 175 ? 54.076 -1.389 -83.550 1.00 82.38 175 VAL A C 1
ATOM 1334 O O . VAL A 1 175 ? 54.853 -0.958 -84.401 1.00 82.38 175 VAL A O 1
ATOM 1337 N N . GLU A 1 176 ? 53.808 -2.689 -83.426 1.00 80.06 176 GLU A N 1
ATOM 1338 C CA . GLU A 1 176 ? 54.448 -3.738 -84.233 1.00 80.06 176 GLU A CA 1
ATOM 1339 C C . GLU A 1 176 ? 54.117 -3.612 -85.729 1.00 80.06 176 GLU A C 1
ATOM 1341 O O . GLU A 1 176 ? 55.019 -3.612 -86.567 1.00 80.06 176 GLU A O 1
ATOM 1346 N N . LEU A 1 177 ? 52.845 -3.385 -86.074 1.00 77.38 177 LEU A N 1
ATOM 1347 C CA . LEU A 1 177 ? 52.408 -3.106 -87.446 1.00 77.38 177 LEU A CA 1
ATOM 1348 C C . LEU A 1 177 ? 53.057 -1.834 -87.996 1.00 77.38 177 LEU A C 1
ATOM 1350 O O . LEU A 1 177 ? 53.513 -1.826 -89.135 1.00 77.38 177 LEU A O 1
ATOM 1354 N N . SER A 1 178 ? 53.144 -0.763 -87.201 1.00 75.19 178 SER A N 1
ATOM 1355 C CA . SER A 1 178 ? 53.814 0.471 -87.628 1.00 75.19 178 SER A CA 1
ATOM 1356 C C . SER A 1 178 ? 55.312 0.264 -87.870 1.00 75.19 178 SER A C 1
ATOM 1358 O O . SER A 1 178 ? 55.868 0.848 -88.801 1.00 75.19 178 SER A O 1
ATOM 1360 N N . ALA A 1 179 ? 55.957 -0.593 -87.073 1.00 77.38 179 ALA A N 1
ATOM 1361 C CA . ALA A 1 179 ? 57.352 -0.963 -87.247 1.00 77.38 179 ALA A CA 1
ATOM 1362 C C . ALA A 1 179 ? 57.546 -1.811 -88.514 1.00 77.38 179 ALA A C 1
ATOM 1364 O O . ALA A 1 179 ? 58.452 -1.522 -89.290 1.00 77.38 179 ALA A O 1
ATOM 1365 N N . LEU A 1 180 ? 56.661 -2.779 -88.777 1.00 78.19 180 LEU A N 1
ATOM 1366 C CA . LEU A 1 180 ? 56.691 -3.618 -89.980 1.00 78.19 180 LEU A CA 1
ATOM 1367 C C . LEU A 1 180 ? 56.385 -2.823 -91.262 1.00 78.19 180 LEU A C 1
ATOM 1369 O O . LEU A 1 180 ? 57.024 -3.011 -92.291 1.00 78.19 180 LEU A O 1
ATOM 1373 N N . VAL A 1 181 ? 55.444 -1.878 -91.206 1.00 75.56 181 VAL A N 1
ATOM 1374 C CA . VAL A 1 181 ? 55.161 -0.967 -92.328 1.00 75.56 181 VAL A CA 1
ATOM 1375 C C . VAL A 1 181 ? 56.364 -0.067 -92.621 1.00 75.56 181 VAL A C 1
ATOM 1377 O O . VAL A 1 181 ? 56.623 0.238 -93.780 1.00 75.56 181 VAL A O 1
ATOM 1380 N N . ARG A 1 182 ? 57.139 0.327 -91.602 1.00 71.94 182 ARG A N 1
ATOM 1381 C CA . ARG A 1 182 ? 58.371 1.114 -91.789 1.00 71.94 182 ARG A CA 1
ATOM 1382 C C . ARG A 1 182 ? 59.529 0.321 -92.401 1.00 71.94 182 ARG A C 1
ATOM 1384 O O . ARG A 1 182 ? 60.453 0.951 -92.908 1.00 71.94 182 ARG A O 1
ATOM 1391 N N . THR A 1 183 ? 59.514 -1.013 -92.353 1.00 73.19 183 THR A N 1
ATOM 1392 C CA . THR A 1 183 ? 60.572 -1.858 -92.940 1.00 73.19 183 THR A CA 1
ATOM 1393 C C . THR A 1 183 ? 60.273 -2.307 -94.371 1.00 73.19 183 THR A C 1
ATOM 1395 O O . THR A 1 183 ? 61.179 -2.791 -95.050 1.00 73.19 183 THR A O 1
ATOM 1398 N N . LEU A 1 184 ? 59.046 -2.116 -94.864 1.00 70.44 184 LEU A N 1
ATOM 1399 C CA . LEU A 1 184 ? 58.685 -2.361 -96.262 1.00 70.44 184 LEU A CA 1
ATOM 1400 C C . LEU A 1 184 ? 59.207 -1.224 -97.169 1.00 70.44 184 LEU A C 1
ATOM 1402 O O . LEU A 1 184 ? 58.901 -0.058 -96.921 1.00 70.44 184 LEU A O 1
ATOM 1406 N N . PRO A 1 185 ? 59.967 -1.522 -98.242 1.00 69.50 185 PRO A N 1
ATOM 1407 C CA . PRO A 1 185 ? 60.314 -0.528 -99.255 1.00 69.50 185 PRO A CA 1
ATOM 1408 C C . PRO A 1 185 ? 59.080 -0.100 -100.072 1.00 69.50 185 PRO A C 1
ATOM 1410 O O . PRO A 1 185 ? 58.231 -0.947 -100.360 1.00 69.50 185 PRO A O 1
ATOM 1413 N N . PRO A 1 186 ? 59.010 1.159 -100.547 1.00 67.81 186 PRO A N 1
ATOM 1414 C CA . PRO A 1 186 ? 59.993 2.232 -100.381 1.00 67.81 186 PRO A CA 1
ATOM 1415 C C . PRO A 1 186 ? 59.881 2.958 -99.026 1.00 67.81 186 PRO A C 1
ATOM 1417 O O . PRO A 1 186 ? 58.793 3.279 -98.560 1.00 67.81 186 PRO A O 1
ATOM 1420 N N . ALA A 1 187 ? 61.031 3.283 -98.422 1.00 60.25 187 ALA A N 1
ATOM 1421 C CA . ALA A 1 187 ? 61.116 4.021 -97.152 1.00 60.25 187 ALA A CA 1
ATOM 1422 C C . ALA A 1 187 ? 60.644 5.490 -97.253 1.00 60.25 187 ALA A C 1
ATOM 1424 O O . ALA A 1 187 ? 60.465 6.162 -96.237 1.00 60.25 187 ALA A O 1
ATOM 1425 N N . SER A 1 188 ? 60.424 5.996 -98.469 1.00 62.88 188 SER A N 1
ATOM 1426 C CA . SER A 1 188 ? 59.694 7.232 -98.721 1.00 62.88 188 SER A CA 1
ATOM 1427 C C . SER A 1 188 ? 58.233 6.898 -99.017 1.00 62.88 188 SER A C 1
ATOM 1429 O O . SER A 1 188 ? 57.934 6.145 -99.944 1.00 62.88 188 SER A O 1
ATOM 1431 N N . ARG A 1 189 ? 57.293 7.503 -98.271 1.00 60.84 189 ARG A N 1
ATOM 1432 C CA . ARG A 1 189 ? 55.929 7.675 -98.795 1.00 60.84 189 ARG A CA 1
ATOM 1433 C C . ARG A 1 189 ? 56.095 8.285 -100.180 1.00 60.84 189 ARG A C 1
ATOM 1435 O O . ARG A 1 189 ? 56.726 9.334 -100.278 1.00 60.84 189 ARG A O 1
ATOM 1442 N N . GLY A 1 190 ? 55.590 7.615 -101.216 1.00 58.72 190 GLY A N 1
ATOM 1443 C CA . GLY A 1 190 ? 55.534 8.197 -102.548 1.00 58.72 190 GLY A CA 1
ATOM 1444 C C . GLY A 1 190 ? 54.872 9.558 -102.416 1.00 58.72 190 GLY A C 1
ATOM 1445 O O . GLY A 1 190 ? 53.693 9.637 -102.072 1.00 58.72 190 GLY A O 1
ATOM 1446 N N . ASP A 1 191 ? 55.661 10.614 -102.581 1.00 59.88 191 ASP A N 1
ATOM 1447 C CA . ASP A 1 191 ? 55.123 11.954 -102.656 1.00 59.88 191 ASP A CA 1
ATOM 1448 C C . ASP A 1 191 ? 54.2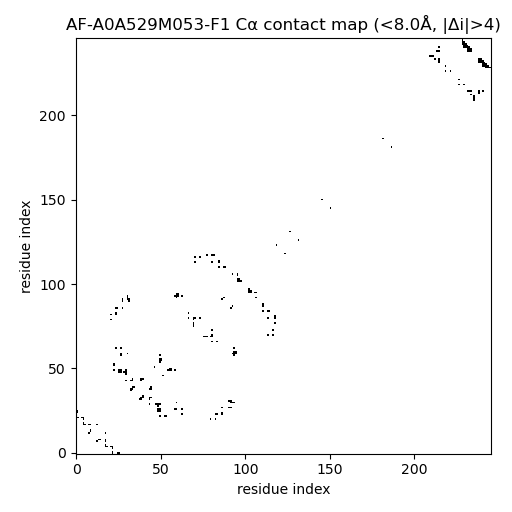44 11.932 -103.901 1.00 59.88 191 ASP A C 1
ATOM 1450 O O . ASP A 1 191 ? 54.711 11.594 -104.994 1.00 59.88 191 ASP A O 1
ATOM 1454 N N . VAL A 1 192 ? 52.944 12.175 -103.742 1.00 56.31 192 VAL A N 1
ATOM 1455 C CA . VAL A 1 192 ? 52.077 12.352 -104.902 1.00 56.31 192 VAL A CA 1
ATOM 1456 C C . VAL A 1 192 ? 52.468 13.705 -105.468 1.00 56.31 192 VAL A C 1
ATOM 1458 O O . VAL A 1 192 ? 51.868 14.729 -105.140 1.00 56.31 192 VAL A O 1
ATOM 1461 N N . THR A 1 193 ? 53.500 13.719 -106.310 1.00 58.22 193 THR A N 1
ATOM 1462 C CA . THR A 1 193 ? 53.762 14.826 -107.213 1.00 58.22 193 THR A CA 1
ATOM 1463 C C . THR A 1 193 ? 52.572 14.869 -108.159 1.00 58.22 193 THR A C 1
ATOM 1465 O O . THR A 1 193 ? 52.546 14.260 -109.227 1.00 58.22 193 THR A O 1
ATOM 1468 N N . ARG A 1 194 ? 51.513 15.581 -107.758 1.00 60.03 194 ARG A N 1
ATOM 1469 C CA . ARG A 1 194 ? 50.604 16.127 -108.757 1.00 60.03 194 ARG A CA 1
ATOM 1470 C C . ARG A 1 194 ? 51.504 16.925 -109.683 1.00 60.03 194 ARG A C 1
ATOM 1472 O O . ARG A 1 194 ? 52.163 17.857 -109.223 1.00 60.03 194 ARG A O 1
ATOM 1479 N N . ALA A 1 195 ? 51.556 16.542 -110.956 1.00 59.66 195 ALA A N 1
ATOM 1480 C CA . ALA A 1 195 ? 52.030 17.458 -111.976 1.00 59.66 195 ALA A CA 1
ATOM 1481 C C . ALA A 1 195 ? 51.320 18.789 -111.704 1.00 59.66 195 ALA A C 1
ATOM 1483 O O . ALA A 1 195 ? 50.090 18.803 -111.570 1.00 59.66 195 ALA A O 1
ATOM 1484 N N . ALA A 1 196 ? 52.087 19.866 -111.512 1.00 60.56 196 ALA A N 1
ATOM 1485 C CA . ALA A 1 196 ? 51.503 21.196 -111.454 1.00 60.56 196 ALA A CA 1
ATOM 1486 C C . ALA A 1 196 ? 50.526 21.305 -112.641 1.00 60.56 196 ALA A C 1
ATOM 1488 O O . ALA A 1 196 ? 50.870 20.819 -113.727 1.00 60.56 196 ALA A O 1
ATOM 1489 N N . PRO A 1 197 ? 49.300 21.825 -112.441 1.00 60.19 197 PRO A N 1
ATOM 1490 C CA . PRO A 1 197 ? 48.333 21.942 -113.521 1.00 60.19 197 PRO A CA 1
ATOM 1491 C C . PRO A 1 197 ? 49.032 22.573 -114.717 1.00 60.19 197 PRO A C 1
ATOM 1493 O O . PRO A 1 197 ? 49.735 23.570 -114.559 1.00 60.19 197 PRO A O 1
ATOM 1496 N N . LYS A 1 198 ? 48.885 21.970 -115.897 1.00 56.62 198 LYS A N 1
ATOM 1497 C CA . LYS A 1 198 ? 49.375 22.570 -117.132 1.00 56.62 198 LYS A CA 1
ATOM 1498 C C . LYS A 1 198 ? 48.723 23.951 -117.235 1.00 56.62 198 LYS A C 1
ATOM 1500 O O . LYS A 1 198 ? 47.508 24.041 -117.406 1.00 56.62 198 LYS A O 1
ATOM 1505 N N . GLN A 1 199 ? 49.507 25.004 -117.025 1.00 59.94 199 GLN A N 1
ATOM 1506 C CA . GLN A 1 199 ? 49.052 26.391 -116.971 1.00 59.94 199 GLN A CA 1
ATOM 1507 C C . GLN A 1 199 ? 48.845 26.901 -118.409 1.00 59.94 199 GLN A C 1
ATOM 1509 O O . GLN A 1 199 ? 49.512 27.821 -118.856 1.00 59.94 199 GLN A O 1
ATOM 1514 N N . ASP A 1 200 ? 47.957 26.234 -119.152 1.00 59.25 200 ASP A N 1
ATOM 1515 C CA . ASP A 1 200 ? 47.515 26.615 -120.505 1.00 59.25 200 ASP A CA 1
ATOM 1516 C C . ASP A 1 200 ? 46.162 27.363 -120.462 1.00 59.25 200 ASP A C 1
ATOM 1518 O O . ASP A 1 200 ? 45.570 27.652 -121.500 1.00 59.25 200 ASP A O 1
ATOM 1522 N N . ALA A 1 201 ? 45.654 27.686 -119.268 1.00 59.78 201 ALA A N 1
ATOM 1523 C CA . ALA A 1 201 ? 44.498 28.560 -119.095 1.00 59.78 201 ALA A CA 1
ATOM 1524 C C . ALA A 1 201 ? 44.985 29.951 -118.650 1.00 59.78 201 ALA A C 1
ATOM 1526 O O . ALA A 1 201 ? 45.748 30.015 -117.680 1.00 59.78 201 ALA A O 1
ATOM 1527 N N . PRO A 1 202 ? 44.588 31.050 -119.326 1.00 62.72 202 PRO A N 1
ATOM 1528 C CA . PRO A 1 202 ? 44.916 32.394 -118.865 1.00 62.72 202 PRO A CA 1
ATOM 1529 C C . PRO A 1 202 ? 44.401 32.589 -117.434 1.00 62.72 202 PRO A C 1
ATOM 1531 O O . PRO A 1 202 ? 43.328 32.099 -117.077 1.00 62.72 202 PRO A O 1
ATOM 1534 N N . GLU A 1 203 ? 45.224 33.244 -116.618 1.00 67.06 203 GLU A N 1
ATOM 1535 C CA . GLU A 1 203 ? 44.994 33.484 -115.195 1.00 67.06 203 GLU A CA 1
ATOM 1536 C C . GLU A 1 203 ? 43.586 34.066 -114.970 1.00 67.06 203 GLU A C 1
ATOM 1538 O O . GLU A 1 203 ? 43.227 35.040 -115.637 1.00 67.06 203 GLU A O 1
ATOM 1543 N N . PRO A 1 204 ? 42.751 33.472 -114.095 1.00 64.62 204 PRO A N 1
ATOM 1544 C CA . PRO A 1 204 ? 41.458 34.061 -113.780 1.00 64.62 204 PRO A CA 1
ATOM 1545 C C . PRO A 1 204 ? 41.689 35.435 -113.144 1.00 64.62 204 PRO A C 1
ATOM 1547 O O . PRO A 1 204 ? 42.384 35.538 -112.132 1.00 64.62 204 PRO A O 1
ATOM 1550 N N . GLU A 1 205 ? 41.127 36.483 -113.756 1.00 67.50 205 GLU A N 1
ATOM 1551 C CA . GLU A 1 205 ? 41.186 37.850 -113.233 1.00 67.50 205 GLU A CA 1
ATOM 1552 C C . GLU A 1 205 ? 40.749 37.872 -111.762 1.00 67.50 205 GLU A C 1
ATOM 1554 O O . GLU A 1 205 ? 39.762 37.235 -111.378 1.00 67.50 205 GLU A O 1
ATOM 1559 N N . ALA A 1 206 ? 41.507 38.595 -110.931 1.00 66.44 206 ALA A N 1
ATOM 1560 C CA . ALA A 1 206 ? 41.196 38.752 -109.517 1.00 66.44 206 ALA A CA 1
ATOM 1561 C C . ALA A 1 206 ? 39.740 39.230 -109.346 1.00 66.44 206 ALA A C 1
ATOM 1563 O O . ALA A 1 206 ? 39.304 40.101 -110.105 1.00 66.44 206 ALA A O 1
ATOM 1564 N N . PRO A 1 207 ? 38.979 38.694 -108.370 1.00 64.62 207 PRO A N 1
ATOM 1565 C CA . PRO A 1 207 ? 37.590 39.085 -108.174 1.00 64.62 207 PRO A CA 1
ATOM 1566 C C . PRO A 1 207 ? 37.518 40.593 -107.917 1.00 64.62 207 PRO A C 1
ATOM 1568 O O . PRO A 1 207 ? 37.984 41.081 -106.887 1.00 64.62 207 PRO A O 1
ATOM 1571 N N . GLN A 1 208 ? 36.954 41.330 -108.875 1.00 63.88 208 GLN A N 1
ATOM 1572 C CA . GLN A 1 208 ? 36.698 42.756 -108.722 1.00 63.88 208 GLN A CA 1
ATOM 1573 C C . GLN A 1 208 ? 35.615 42.926 -107.645 1.00 63.88 208 GLN A C 1
ATOM 1575 O O . GLN A 1 208 ? 34.562 42.286 -107.746 1.00 63.88 208 GLN A O 1
ATOM 1580 N N . PRO A 1 209 ? 35.837 43.739 -106.597 1.00 62.41 209 PRO A N 1
ATOM 1581 C CA . PRO A 1 209 ? 34.787 44.037 -105.636 1.00 62.41 209 PRO A CA 1
ATOM 1582 C C . PRO A 1 209 ? 33.670 44.795 -106.362 1.00 62.41 209 PRO A C 1
ATOM 1584 O O . PRO A 1 209 ? 33.876 45.902 -106.852 1.00 62.41 209 PRO A O 1
ATOM 1587 N N . VAL A 1 210 ? 32.494 44.174 -106.466 1.00 62.75 210 VAL A N 1
ATOM 1588 C CA . VAL A 1 210 ? 31.295 44.822 -107.004 1.00 62.75 210 VAL A CA 1
ATOM 1589 C C . VAL A 1 210 ? 30.779 45.778 -105.930 1.00 62.75 210 VAL A C 1
ATOM 1591 O O . VAL A 1 210 ? 30.206 45.344 -104.932 1.00 62.75 210 VAL A O 1
ATOM 1594 N N . ASP A 1 211 ? 31.053 47.068 -106.108 1.00 61.62 211 ASP A N 1
ATOM 1595 C CA . ASP A 1 211 ? 30.617 48.129 -105.203 1.00 61.62 211 ASP A CA 1
ATOM 1596 C C . ASP A 1 211 ? 29.220 48.606 -105.623 1.00 61.62 211 ASP A C 1
ATOM 1598 O O . ASP A 1 211 ? 29.050 49.323 -106.611 1.00 61.62 211 ASP A O 1
ATOM 1602 N N . PHE A 1 212 ? 28.189 48.140 -104.919 1.00 60.34 212 PHE A N 1
ATOM 1603 C CA . PHE A 1 212 ? 26.824 48.617 -105.117 1.00 60.34 212 PHE A CA 1
ATOM 1604 C C . PHE A 1 212 ? 26.661 49.919 -104.333 1.00 60.34 212 PHE A C 1
ATOM 1606 O O . PHE A 1 212 ? 26.245 49.889 -103.184 1.00 60.34 212 PHE A O 1
ATOM 1613 N N . ALA A 1 213 ? 27.018 51.055 -104.932 1.00 65.44 213 ALA A N 1
ATOM 1614 C CA . ALA A 1 213 ? 26.870 52.374 -104.318 1.00 65.44 213 ALA A CA 1
ATOM 1615 C C . ALA A 1 213 ? 25.423 52.886 -104.461 1.00 65.44 213 ALA A C 1
ATOM 1617 O O . ALA A 1 213 ? 25.146 53.805 -105.234 1.00 65.44 213 ALA A O 1
ATOM 1618 N N . LEU A 1 214 ? 24.471 52.283 -103.744 1.00 67.56 214 LEU A N 1
ATOM 1619 C CA . LEU A 1 214 ? 23.044 52.616 -103.865 1.00 67.56 214 LEU A CA 1
ATOM 1620 C C . LEU A 1 214 ? 22.684 53.876 -103.064 1.00 67.56 214 LEU A C 1
ATOM 1622 O O . LEU A 1 214 ? 21.789 54.629 -103.446 1.00 67.56 214 LEU A O 1
ATOM 1626 N N . LEU A 1 215 ? 23.393 54.159 -101.970 1.00 66.94 215 LEU A N 1
ATOM 1627 C CA . LEU A 1 215 ? 23.160 55.348 -101.142 1.00 66.94 215 LEU A CA 1
ATOM 1628 C C . LEU A 1 215 ? 23.341 56.708 -101.861 1.00 66.94 215 LEU A C 1
ATOM 1630 O O . LEU A 1 215 ? 22.525 57.600 -101.605 1.00 66.94 215 LEU A O 1
ATOM 1634 N N . PRO A 1 216 ? 24.353 56.931 -102.726 1.00 69.56 216 PRO A N 1
ATOM 1635 C CA . PRO A 1 216 ? 24.468 58.181 -103.484 1.00 69.56 216 PRO A CA 1
ATOM 1636 C C . PRO A 1 216 ? 23.379 58.351 -104.553 1.00 69.56 216 PRO A C 1
ATOM 1638 O O . PRO A 1 216 ? 22.883 59.465 -104.710 1.00 69.56 216 PRO A O 1
ATOM 1641 N N . GLU A 1 217 ? 22.945 57.275 -105.216 1.00 72.12 217 GLU A N 1
ATOM 1642 C CA . GLU A 1 217 ? 21.834 57.306 -106.187 1.00 72.12 217 GLU A CA 1
ATOM 1643 C C . GLU A 1 217 ? 20.518 57.732 -105.511 1.00 72.12 217 GLU A C 1
ATOM 1645 O O . GLU A 1 217 ? 19.849 58.663 -105.958 1.00 72.12 217 GLU A O 1
ATOM 1650 N N . PHE A 1 218 ? 20.188 57.153 -104.349 1.00 67.19 218 PHE A N 1
ATOM 1651 C CA . PHE A 1 218 ? 18.994 57.548 -103.587 1.00 67.19 218 PHE A CA 1
ATOM 1652 C C . PHE A 1 218 ? 19.048 58.992 -103.066 1.00 67.19 218 PHE A C 1
ATOM 1654 O O . PHE A 1 218 ? 18.006 59.631 -102.924 1.00 67.19 218 PHE A O 1
ATOM 1661 N N . LYS A 1 219 ? 20.241 59.529 -102.776 1.00 66.31 219 LYS A N 1
ATOM 1662 C CA . LYS A 1 219 ? 20.409 60.940 -102.388 1.00 66.31 219 LYS A CA 1
ATOM 1663 C C . LYS A 1 219 ? 20.276 61.900 -103.572 1.00 66.31 219 LYS A C 1
ATOM 1665 O O . LYS A 1 219 ? 19.852 63.035 -103.360 1.00 66.31 219 LYS A O 1
ATOM 1670 N N . ALA A 1 220 ? 20.630 61.467 -104.782 1.00 70.25 220 ALA A N 1
ATOM 1671 C CA . ALA A 1 220 ? 20.510 62.275 -105.994 1.00 70.25 220 ALA A CA 1
ATOM 1672 C C . ALA A 1 220 ? 19.040 62.492 -106.393 1.00 70.25 220 ALA A C 1
ATOM 1674 O O . ALA A 1 220 ? 18.664 63.619 -106.713 1.00 70.25 220 ALA A O 1
ATOM 1675 N N . GLU A 1 221 ? 18.211 61.452 -106.278 1.00 71.25 221 GLU A N 1
ATOM 1676 C CA . GLU A 1 221 ? 16.800 61.475 -106.699 1.00 71.25 221 GLU A CA 1
ATOM 1677 C C . GLU A 1 221 ? 15.821 61.921 -105.587 1.00 71.25 221 GLU A C 1
ATOM 1679 O O . GLU A 1 221 ? 14.613 62.021 -105.803 1.00 71.25 221 GLU A O 1
ATOM 1684 N N . ALA A 1 222 ? 16.310 62.189 -104.370 1.00 66.69 222 ALA A N 1
ATOM 1685 C CA . ALA A 1 222 ? 15.468 62.638 -103.262 1.00 66.69 222 ALA A CA 1
ATOM 1686 C C . ALA A 1 222 ? 14.957 64.085 -103.476 1.00 66.69 222 ALA A C 1
ATOM 1688 O O . ALA A 1 222 ? 15.726 64.936 -103.922 1.00 66.69 222 ALA A O 1
ATOM 1689 N N . PRO A 1 223 ? 13.702 64.415 -103.108 1.00 71.44 223 PRO A N 1
ATOM 1690 C CA . PRO A 1 223 ? 13.188 65.790 -103.119 1.00 71.44 223 PRO A CA 1
ATOM 1691 C C . PRO A 1 223 ? 14.014 66.723 -102.217 1.00 71.44 223 PRO A C 1
ATOM 1693 O O . PRO A 1 223 ? 14.466 66.293 -101.153 1.00 71.44 223 PRO A O 1
ATOM 1696 N N . ASP A 1 224 ? 14.199 67.991 -102.613 1.00 66.81 224 ASP A N 1
ATOM 1697 C CA . ASP A 1 224 ? 15.096 68.949 -101.931 1.00 66.81 224 ASP A CA 1
ATOM 1698 C C . ASP A 1 224 ? 14.803 69.112 -100.427 1.00 66.81 224 ASP A C 1
ATOM 1700 O O . ASP A 1 224 ? 15.728 69.272 -99.630 1.00 66.81 224 ASP A O 1
ATOM 1704 N N . ASP A 1 225 ? 13.544 68.945 -100.026 1.00 62.38 225 ASP A N 1
ATOM 1705 C CA . ASP A 1 225 ? 13.075 69.072 -98.641 1.00 62.38 225 ASP A CA 1
ATOM 1706 C C . ASP A 1 225 ? 13.579 67.945 -97.713 1.00 62.38 225 ASP A C 1
ATOM 1708 O O . ASP A 1 225 ? 13.612 68.097 -96.494 1.00 62.38 225 ASP A O 1
ATOM 1712 N N . LEU A 1 226 ? 13.990 66.801 -98.275 1.00 62.91 226 LEU A N 1
ATOM 1713 C CA . LEU A 1 226 ? 14.388 65.592 -97.535 1.00 62.91 226 LEU A CA 1
ATOM 1714 C C . LEU A 1 226 ? 15.891 65.292 -97.609 1.00 62.91 226 LEU A C 1
ATOM 1716 O O . LEU A 1 226 ? 16.382 64.442 -96.862 1.00 62.91 226 LEU A O 1
ATOM 1720 N N . LYS A 1 227 ? 16.651 66.003 -98.451 1.00 61.69 227 LYS A N 1
ATOM 1721 C CA . LYS A 1 227 ? 18.093 65.762 -98.657 1.00 61.69 227 LYS A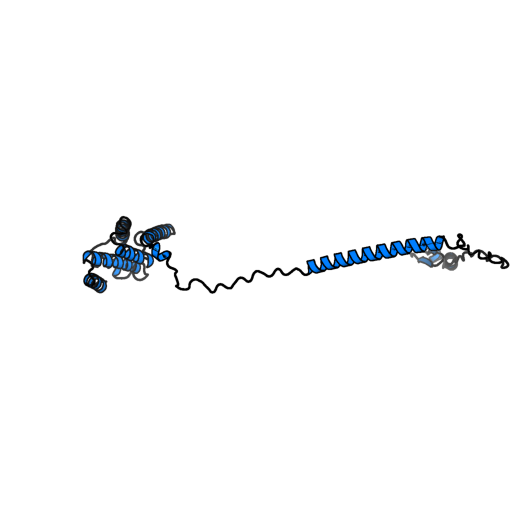 CA 1
ATOM 1722 C C . LYS A 1 227 ? 18.927 65.939 -97.383 1.00 61.69 227 LYS A C 1
ATOM 1724 O O . LYS A 1 227 ? 19.888 65.200 -97.182 1.00 61.69 227 LYS A O 1
ATOM 1729 N N . GLY A 1 228 ? 18.548 66.873 -96.505 1.00 62.28 228 GLY A N 1
ATOM 1730 C CA . GLY A 1 228 ? 19.230 67.113 -95.224 1.00 62.28 228 GLY A CA 1
ATOM 1731 C C . GLY A 1 228 ? 18.929 66.075 -94.131 1.00 62.28 228 GLY A C 1
ATOM 1732 O O . GLY A 1 228 ? 19.711 65.928 -93.197 1.00 62.28 228 GLY A O 1
ATOM 1733 N N . ALA A 1 229 ? 17.826 65.334 -94.266 1.00 61.72 229 ALA A N 1
ATOM 1734 C CA . ALA A 1 229 ? 17.294 64.393 -93.274 1.00 61.72 229 ALA A CA 1
ATOM 1735 C C . ALA A 1 229 ? 17.699 62.922 -93.515 1.00 61.72 229 ALA A C 1
ATOM 1737 O O . ALA A 1 229 ? 17.395 62.045 -92.700 1.00 61.72 229 ALA A O 1
ATOM 1738 N N . LEU A 1 230 ? 18.361 62.637 -94.643 1.00 62.38 230 LEU A N 1
ATOM 1739 C CA . LEU A 1 230 ? 18.740 61.296 -95.093 1.00 62.38 230 LEU A CA 1
ATOM 1740 C C . LEU A 1 230 ? 20.163 60.935 -94.637 1.00 62.38 230 LEU A C 1
ATOM 1742 O O . LEU A 1 230 ? 21.158 61.368 -95.228 1.00 62.38 230 LEU A O 1
ATOM 1746 N N . SER A 1 231 ? 20.273 60.076 -93.619 1.00 62.81 231 SER A N 1
ATOM 1747 C CA . SER A 1 231 ? 21.549 59.483 -93.188 1.00 62.81 231 SER A CA 1
ATOM 1748 C C . SER A 1 231 ? 21.487 57.956 -93.220 1.00 62.81 231 SER A C 1
ATOM 1750 O O . SER A 1 231 ? 20.434 57.358 -93.022 1.00 62.81 231 SER A O 1
ATOM 1752 N N . GLY A 1 232 ? 22.605 57.299 -93.508 1.00 66.19 232 GLY A N 1
ATOM 1753 C CA . GLY A 1 232 ? 22.641 55.847 -93.632 1.00 66.19 232 GLY A CA 1
ATOM 1754 C C . GLY A 1 232 ? 24.051 55.321 -93.838 1.00 66.19 232 GLY A C 1
ATOM 1755 O O . GLY A 1 232 ? 24.958 56.087 -94.167 1.00 66.19 232 GLY A O 1
ATOM 1756 N N . THR A 1 233 ? 24.228 54.020 -93.631 1.00 64.38 233 THR A N 1
ATOM 1757 C CA . THR A 1 233 ? 25.492 53.309 -93.854 1.00 64.38 233 THR A CA 1
ATOM 1758 C C . THR A 1 233 ? 25.282 52.162 -94.839 1.00 64.38 233 THR A C 1
ATOM 1760 O O . THR A 1 233 ? 24.233 51.508 -94.829 1.00 64.38 233 THR A O 1
ATOM 1763 N N . GLU A 1 234 ? 26.281 51.929 -95.692 1.00 66.12 234 GLU A N 1
ATOM 1764 C CA . GLU A 1 234 ? 26.287 50.870 -96.707 1.00 66.12 234 GLU A CA 1
ATOM 1765 C C . GLU A 1 234 ? 27.326 49.802 -96.365 1.00 66.12 234 GLU A C 1
ATOM 1767 O O . GLU A 1 234 ? 28.402 50.096 -95.841 1.00 66.12 234 GLU A O 1
ATOM 1772 N N . SER A 1 235 ? 26.994 48.551 -96.660 1.00 59.47 235 SER A N 1
ATOM 1773 C CA . SER A 1 235 ? 27.925 47.429 -96.686 1.00 59.47 235 SER A CA 1
ATOM 1774 C C . SER A 1 235 ? 27.633 46.571 -97.914 1.00 59.47 235 SER A C 1
ATOM 1776 O O . SER A 1 235 ? 26.528 46.621 -98.447 1.00 59.47 235 SER A O 1
ATOM 1778 N N . VAL A 1 236 ? 28.584 45.715 -98.297 1.00 62.09 236 VAL A N 1
ATOM 1779 C CA . VAL A 1 236 ? 28.565 44.880 -99.521 1.00 62.09 236 VAL A CA 1
ATOM 1780 C C . VAL A 1 236 ? 27.302 44.002 -99.682 1.00 62.09 236 VAL A C 1
ATOM 1782 O O . VAL A 1 236 ? 27.049 43.478 -100.759 1.00 62.09 236 VAL A O 1
ATOM 1785 N N . SER A 1 237 ? 26.478 43.839 -98.641 1.00 62.22 237 SER A N 1
ATOM 1786 C CA . SER A 1 237 ? 25.219 43.075 -98.703 1.00 62.22 237 SER A CA 1
ATOM 1787 C C . SER A 1 237 ? 23.984 43.797 -98.142 1.00 62.22 237 SER A C 1
ATOM 1789 O O . SER A 1 237 ? 22.892 43.232 -98.176 1.00 62.22 237 SER A O 1
ATOM 1791 N N . LEU A 1 238 ? 24.117 45.022 -97.616 1.00 62.66 238 LEU A N 1
ATOM 1792 C CA . LEU A 1 238 ? 23.015 45.725 -96.952 1.00 62.66 238 LEU A CA 1
ATOM 1793 C C . LEU A 1 238 ? 23.218 47.246 -96.969 1.00 62.66 238 LEU A C 1
ATOM 1795 O O . LEU A 1 238 ? 24.227 47.735 -96.456 1.00 62.66 238 LEU A O 1
ATOM 1799 N N . ALA A 1 239 ? 22.211 47.981 -97.445 1.00 67.31 239 ALA A N 1
ATOM 1800 C CA . ALA A 1 239 ? 22.107 49.431 -97.297 1.00 67.31 239 ALA A CA 1
ATOM 1801 C C . ALA A 1 239 ? 21.005 49.773 -96.281 1.00 67.31 239 ALA A C 1
ATOM 1803 O O . ALA A 1 239 ? 19.864 49.323 -96.414 1.00 67.31 239 ALA A O 1
ATOM 1804 N N . LYS A 1 240 ? 21.333 50.562 -95.249 1.00 65.62 240 LYS A N 1
ATOM 1805 C CA . LYS A 1 240 ? 20.370 51.012 -94.233 1.00 65.62 240 LYS A CA 1
ATOM 1806 C C . LYS A 1 240 ? 20.186 52.523 -94.322 1.00 65.62 240 LYS A C 1
ATOM 1808 O O . LYS A 1 240 ? 21.108 53.267 -93.996 1.00 65.62 240 LYS A O 1
ATOM 1813 N N . LEU A 1 241 ? 18.986 52.964 -94.700 1.00 69.25 241 LEU A N 1
ATOM 1814 C CA . LEU A 1 241 ? 18.586 54.372 -94.667 1.00 69.25 241 LEU A CA 1
ATOM 1815 C C . LEU A 1 241 ? 17.792 54.701 -93.400 1.00 69.25 241 LEU A C 1
ATOM 1817 O O . LEU A 1 241 ? 16.890 53.966 -93.000 1.00 69.25 241 LEU A O 1
ATOM 1821 N N . ILE A 1 242 ? 18.126 55.832 -92.785 1.00 67.31 242 ILE A N 1
ATOM 1822 C CA . ILE A 1 242 ? 17.441 56.428 -91.641 1.00 67.31 242 ILE A CA 1
ATOM 1823 C C . ILE A 1 242 ? 16.977 57.823 -92.069 1.00 67.31 242 ILE A C 1
ATOM 1825 O O . ILE A 1 242 ? 17.792 58.677 -92.419 1.00 67.31 242 ILE A O 1
ATOM 1829 N N . ILE A 1 243 ? 15.663 58.043 -92.035 1.00 67.62 243 ILE A N 1
ATOM 1830 C CA . ILE A 1 243 ? 15.029 59.331 -92.336 1.00 67.62 243 ILE A CA 1
ATOM 1831 C C . ILE A 1 243 ? 14.614 59.954 -91.004 1.00 67.62 243 ILE A C 1
ATOM 1833 O O . ILE A 1 243 ? 13.790 59.377 -90.292 1.00 67.62 243 ILE A O 1
ATOM 1837 N N . GLN A 1 244 ? 15.192 61.101 -90.648 1.00 64.44 244 GLN A N 1
ATOM 1838 C CA . GLN A 1 244 ? 14.805 61.850 -89.449 1.00 64.44 244 GLN A CA 1
ATOM 1839 C C . GLN A 1 244 ? 14.100 63.148 -89.842 1.00 64.44 244 GLN A C 1
ATOM 1841 O O . GLN A 1 244 ? 14.709 64.038 -90.416 1.00 64.44 244 GLN A O 1
ATOM 1846 N N . SER A 1 245 ? 12.808 63.245 -89.539 1.00 55.66 245 SER A N 1
ATOM 1847 C CA . SER A 1 245 ? 12.008 64.455 -89.751 1.00 55.66 245 SER A CA 1
ATOM 1848 C C . SER A 1 245 ? 12.183 65.417 -88.573 1.00 55.66 245 SER A C 1
ATOM 1850 O O . SER A 1 245 ? 11.825 65.054 -87.451 1.00 55.66 245 SER A O 1
ATOM 1852 N N . SER A 1 246 ? 12.641 66.643 -88.834 1.00 53.25 246 SER A N 1
ATOM 1853 C CA . SER A 1 246 ? 12.456 67.815 -87.963 1.00 53.25 246 SER A CA 1
ATOM 1854 C C . SER A 1 246 ? 12.164 69.048 -88.799 1.00 53.25 246 SER A C 1
ATOM 1856 O O . SER A 1 246 ? 13.022 69.340 -89.663 1.00 53.25 246 SER A O 1
#